Protein AF-A0A9X2Q1J4-F1 (afdb_monomer)

Sequence (300 aa):
MNEQLKSDPSIPSTVAGEGPHPTGHRVGASSSLRTQAWTATAANWAHWPRDEFVVAKEEIGVSRNPHLLALTDLSNAFARGRSCRHYRIKTPDSHGQGRPPAERPEGFVLEMGSVAEAFAWLEARTDAEFAGDEYSDFLDYEGAEGTRFRIYRETQKGVRTFSALHLDQVTPLSSIPKTWNVRRAMRAILSGQVQRWDIDGVYTDDYALDNARNFCRGQLEDYLGKARRIWERPSGWRVYPENDARTELSLNCHQYDNNTVTIDLGAEAFEVGRLTCLRWAEEHPADFFHEDPGEFTQPA

Organism: NCBI:txid146919

Secondary structure (DSSP, 8-state):
------------------PPP-------------------BGGGGGGSPTT-EEEETTTEEEEEETTEEEEEE-TTTT-TT-EEEEEEEE-TT---TTS-GGGSTTHHHHHHSBHHHHHHHHHT--GGGSEE-SS-EEEEEE-GGG-EEEEEEEEEEGGG---GGGGGGSPPPSS--SS--HHHHHHHHHTT-EEEEEEEEE--S-HHHHHHTGGG-EE-S-HHHHHHHHHH--TTEEEEESSTTS-EEEEEETTTEEEEEEE-TTSPPP-GGG-------S--GGGG------------

Structure (mmCIF, N/CA/C/O backbone):
data_AF-A0A9X2Q1J4-F1
#
_entry.id   AF-A0A9X2Q1J4-F1
#
loop_
_atom_site.group_PDB
_atom_site.id
_atom_site.type_symbol
_atom_site.label_atom_id
_atom_site.label_alt_id
_atom_site.label_comp_id
_atom_site.label_asym_id
_atom_site.label_entity_id
_atom_site.label_seq_id
_atom_site.pdbx_PDB_ins_code
_atom_site.Cartn_x
_atom_site.Cartn_y
_atom_site.Cartn_z
_atom_site.occupancy
_atom_site.B_iso_or_equiv
_atom_site.auth_seq_id
_atom_site.auth_comp_id
_atom_site.auth_asym_id
_atom_site.auth_atom_id
_atom_site.pdbx_PDB_model_num
ATOM 1 N N . MET A 1 1 ? 22.602 -20.233 58.405 1.00 34.09 1 MET A N 1
ATOM 2 C CA . MET A 1 1 ? 23.269 -21.525 58.650 1.00 34.09 1 MET A CA 1
ATOM 3 C C . MET A 1 1 ? 22.157 -22.546 58.839 1.00 34.09 1 MET A C 1
ATOM 5 O O . MET A 1 1 ? 21.302 -22.283 59.672 1.00 34.09 1 MET A O 1
ATOM 9 N N . ASN A 1 2 ? 22.120 -23.548 57.947 1.00 32.72 2 ASN A N 1
ATOM 10 C CA . ASN A 1 2 ? 21.348 -24.810 57.917 1.00 32.72 2 ASN A CA 1
ATOM 11 C C . ASN A 1 2 ? 20.715 -25.243 59.248 1.00 32.72 2 ASN A C 1
ATOM 13 O O . ASN A 1 2 ? 21.290 -24.992 60.297 1.00 32.72 2 ASN A O 1
ATOM 17 N N . GLU A 1 3 ? 19.599 -25.957 59.342 1.00 34.88 3 GLU A N 1
ATOM 18 C CA . GLU A 1 3 ? 18.841 -26.907 58.505 1.00 34.88 3 GLU A CA 1
ATOM 19 C C . GLU A 1 3 ? 17.535 -27.119 59.331 1.00 34.88 3 GLU A C 1
ATOM 21 O O . GLU A 1 3 ? 17.524 -26.841 60.527 1.00 34.88 3 GLU A O 1
ATOM 26 N N . GLN A 1 4 ? 16.377 -27.551 58.837 1.00 35.09 4 GLN A N 1
ATOM 27 C CA . GLN A 1 4 ? 16.121 -28.940 58.466 1.00 35.09 4 GLN A CA 1
ATOM 28 C C . GLN A 1 4 ? 14.650 -29.073 58.035 1.00 35.09 4 GLN A C 1
ATOM 30 O O . GLN A 1 4 ? 13.740 -28.556 58.687 1.00 35.09 4 GLN A O 1
ATOM 35 N N . LEU A 1 5 ? 14.445 -29.803 56.941 1.00 36.72 5 LEU A N 1
ATOM 36 C CA . LEU A 1 5 ? 13.160 -30.275 56.444 1.00 36.72 5 LEU A CA 1
ATOM 37 C C . LEU A 1 5 ? 12.424 -31.157 57.465 1.00 36.72 5 LEU A C 1
ATOM 39 O O . LEU A 1 5 ? 13.027 -32.046 58.064 1.00 36.72 5 LEU A O 1
ATOM 43 N N . LYS A 1 6 ? 11.094 -31.029 57.511 1.00 32.78 6 LYS A N 1
ATOM 44 C CA . LYS A 1 6 ? 10.191 -32.173 57.695 1.00 32.78 6 LYS A CA 1
ATOM 45 C C . LYS A 1 6 ? 9.057 -32.102 56.673 1.00 32.78 6 LYS A C 1
ATOM 47 O O . LYS A 1 6 ? 8.168 -31.265 56.767 1.00 32.78 6 LYS A O 1
ATOM 52 N N . SER A 1 7 ? 9.156 -32.975 55.678 1.00 36.03 7 SER A N 1
ATOM 53 C CA . SER A 1 7 ? 8.077 -33.429 54.805 1.00 36.03 7 SER A CA 1
ATOM 54 C C . SER A 1 7 ? 7.130 -34.351 55.574 1.00 36.03 7 SER A C 1
ATOM 56 O O . SER A 1 7 ? 7.620 -35.212 56.301 1.00 36.03 7 SER A O 1
ATOM 58 N N . ASP A 1 8 ? 5.820 -34.230 55.355 1.00 34.12 8 ASP A N 1
ATOM 59 C CA . ASP A 1 8 ? 4.854 -35.317 55.584 1.00 34.12 8 ASP A CA 1
ATOM 60 C C . ASP A 1 8 ? 3.562 -35.069 54.761 1.00 34.12 8 ASP A C 1
ATOM 62 O O . ASP A 1 8 ? 3.350 -33.949 54.288 1.00 34.12 8 ASP A O 1
ATOM 66 N N . PRO A 1 9 ? 2.725 -36.085 54.478 1.00 38.25 9 PRO A N 1
ATOM 67 C CA . PRO A 1 9 ? 2.474 -36.537 53.115 1.00 38.25 9 PRO A CA 1
ATOM 68 C C . PRO A 1 9 ? 0.966 -36.667 52.849 1.00 38.25 9 PRO A C 1
ATOM 70 O O . PRO A 1 9 ? 0.268 -37.490 53.434 1.00 38.25 9 PRO A O 1
ATOM 73 N N . SER A 1 10 ? 0.422 -35.871 51.938 1.00 31.56 10 SER A N 1
ATOM 74 C CA . SER A 1 10 ? -0.987 -36.034 51.537 1.00 31.56 10 SER A CA 1
ATOM 75 C C . SER A 1 10 ? -1.214 -35.729 50.061 1.00 31.56 10 SER A C 1
ATOM 77 O O . SER A 1 10 ? -2.204 -35.121 49.671 1.00 31.56 10 SER A O 1
ATOM 79 N N . ILE A 1 11 ? -0.300 -36.222 49.223 1.00 33.44 11 ILE A N 1
ATOM 80 C CA . ILE A 1 11 ? -0.519 -36.348 47.782 1.00 33.44 11 ILE A CA 1
ATOM 81 C C . ILE A 1 11 ? -0.712 -37.834 47.455 1.00 33.44 11 ILE A C 1
ATOM 83 O O . ILE A 1 11 ? 0.238 -38.606 47.595 1.00 33.44 11 ILE A O 1
ATOM 87 N N . PRO A 1 12 ? -1.878 -38.253 46.941 1.00 29.52 12 PRO A N 1
ATOM 88 C CA . PRO A 1 12 ? -1.933 -39.326 45.970 1.00 29.52 12 PRO A CA 1
ATOM 89 C C . PRO A 1 12 ? -1.488 -38.771 44.614 1.00 29.52 12 PRO A C 1
ATOM 91 O O . PRO A 1 12 ? -2.064 -37.832 44.066 1.00 29.52 12 PRO A O 1
ATOM 94 N N . SER A 1 13 ? -0.412 -39.361 44.111 1.00 30.14 13 SER A N 1
ATOM 95 C CA . SER A 1 13 ? 0.131 -39.193 42.770 1.00 30.14 13 SER A CA 1
ATOM 96 C C . SER A 1 13 ? -0.863 -39.640 41.690 1.00 30.14 13 SER A C 1
ATOM 98 O O . SER A 1 13 ? -1.429 -40.725 41.808 1.00 30.14 13 SER A O 1
ATOM 100 N N . THR A 1 14 ? -0.900 -38.873 40.586 1.00 30.91 14 THR A N 1
ATOM 101 C CA . THR A 1 14 ? -1.267 -39.250 39.194 1.00 30.91 14 THR A CA 1
ATOM 102 C C . THR A 1 14 ? -2.730 -39.663 38.950 1.00 30.91 14 THR A C 1
ATOM 104 O O . THR A 1 14 ? -3.311 -40.413 39.714 1.00 30.91 14 THR A O 1
ATOM 107 N N . VAL A 1 15 ? -3.418 -39.192 37.905 1.00 30.45 15 VAL A N 1
ATOM 108 C CA . VAL A 1 15 ? -3.187 -39.518 36.487 1.00 30.45 15 VAL A CA 1
ATOM 109 C C . VAL A 1 15 ? -3.848 -38.462 35.581 1.00 30.45 15 VAL A C 1
ATOM 111 O O . VAL A 1 15 ? -4.891 -37.903 35.905 1.00 30.45 15 VAL A O 1
ATOM 114 N N . ALA A 1 16 ? -3.187 -38.240 34.445 1.00 30.33 16 ALA A N 1
ATOM 115 C CA . ALA A 1 16 ? -3.579 -37.526 33.235 1.00 30.33 16 ALA A CA 1
ATOM 116 C C . ALA A 1 16 ? -5.080 -37.472 32.884 1.00 30.33 16 ALA A C 1
ATOM 118 O O . ALA A 1 16 ? -5.818 -38.446 33.019 1.00 30.33 16 ALA A O 1
ATOM 119 N N . GLY A 1 17 ? -5.469 -36.340 32.299 1.00 26.81 17 GLY A N 1
ATOM 120 C CA . GLY A 1 17 ? -6.771 -36.128 31.680 1.00 26.81 17 GLY A CA 1
ATOM 121 C C . GLY A 1 17 ? -6.860 -34.746 31.044 1.00 26.81 17 GLY A C 1
ATOM 122 O O . GLY A 1 17 ? -7.692 -33.941 31.446 1.00 26.81 17 GLY A O 1
ATOM 123 N N . GLU A 1 18 ? -5.978 -34.457 30.082 1.00 29.89 18 GLU A N 1
ATOM 124 C CA . GLU A 1 18 ? -6.224 -33.406 29.092 1.00 29.89 18 GLU A CA 1
ATOM 125 C C . GLU A 1 18 ? -7.510 -33.763 28.333 1.00 29.89 18 GLU A C 1
ATOM 127 O O . GLU A 1 18 ? -7.525 -34.627 27.458 1.00 29.89 18 GLU A O 1
ATOM 132 N N . GLY A 1 19 ? -8.617 -33.132 28.714 1.00 26.19 19 GLY A N 1
ATOM 133 C CA . GLY A 1 19 ? -9.812 -33.061 27.888 1.00 26.19 19 GLY A CA 1
ATOM 134 C C . GLY A 1 19 ? -9.720 -31.805 27.023 1.00 26.19 19 GLY A C 1
ATOM 135 O O . GLY A 1 19 ? -9.580 -30.716 27.583 1.00 26.19 19 GLY A O 1
ATOM 136 N N . PRO A 1 20 ? -9.785 -31.902 25.685 1.00 29.00 20 PRO A N 1
ATOM 137 C CA . PRO A 1 20 ? -9.780 -30.721 24.840 1.00 29.00 20 PRO A CA 1
ATOM 138 C C . PRO A 1 20 ? -11.084 -29.954 25.068 1.00 29.00 20 PRO A C 1
ATOM 140 O O . PRO A 1 20 ? -12.179 -30.469 24.832 1.00 29.00 20 PRO A O 1
ATOM 143 N N . HIS A 1 21 ? -10.968 -28.708 25.526 1.00 27.44 21 HIS A N 1
ATOM 144 C CA . HIS A 1 21 ? -12.082 -27.773 25.470 1.00 27.44 21 HIS A CA 1
ATOM 145 C C . HIS A 1 21 ? -12.504 -27.593 24.002 1.00 27.44 21 HIS A C 1
ATOM 147 O O . HIS A 1 21 ? -11.649 -27.340 23.148 1.00 27.44 21 HIS A O 1
ATOM 153 N N . PRO A 1 22 ? -13.803 -27.715 23.681 1.00 31.28 22 PRO A N 1
ATOM 154 C CA . PRO A 1 22 ? -14.284 -27.579 22.320 1.00 31.28 22 PRO A CA 1
ATOM 155 C C . PRO A 1 22 ? -14.355 -26.089 21.973 1.00 31.28 22 PRO A C 1
ATOM 157 O O . PRO A 1 22 ? -15.337 -25.414 22.276 1.00 31.28 22 PRO A O 1
ATOM 160 N N . THR A 1 23 ? -13.315 -25.553 21.332 1.00 32.19 23 THR A N 1
ATOM 161 C CA . THR A 1 23 ? -13.408 -24.264 20.639 1.00 32.19 23 THR A CA 1
ATOM 162 C C . THR A 1 23 ? -14.112 -24.486 19.306 1.00 32.19 23 THR A C 1
ATOM 164 O O . THR A 1 23 ? -13.525 -24.834 18.281 1.00 32.19 23 THR A O 1
ATOM 167 N N . GLY A 1 24 ? -15.436 -24.353 19.371 1.00 24.67 24 GLY A N 1
ATOM 168 C CA . GLY A 1 24 ? -16.314 -24.342 18.216 1.00 24.67 24 GLY A CA 1
ATOM 169 C C . GLY A 1 24 ? -15.911 -23.267 17.207 1.00 24.67 24 GLY A C 1
ATOM 170 O O . GLY A 1 24 ? -15.533 -22.158 17.567 1.00 24.67 24 GLY A O 1
ATOM 171 N N . HIS A 1 25 ? -16.025 -23.646 15.937 1.00 24.70 25 HIS A N 1
ATOM 172 C CA . HIS A 1 25 ? -16.116 -22.778 14.765 1.00 24.70 25 HIS A CA 1
ATOM 173 C C . HIS A 1 25 ? -14.983 -21.760 14.583 1.00 24.70 25 HIS A C 1
ATOM 175 O O . HIS A 1 25 ? -15.137 -20.551 14.722 1.00 24.70 25 HIS A O 1
ATOM 181 N N . ARG A 1 26 ? -13.849 -22.300 14.123 1.00 28.36 26 ARG A N 1
ATOM 182 C CA . ARG A 1 26 ? -12.878 -21.591 13.285 1.00 28.36 26 ARG A CA 1
ATOM 183 C C . ARG A 1 26 ? -13.621 -20.938 12.118 1.00 28.36 26 ARG A C 1
ATOM 185 O O . ARG A 1 26 ? -14.233 -21.650 11.320 1.00 28.36 26 ARG A O 1
ATOM 192 N N . VAL A 1 27 ? -13.553 -19.614 12.009 1.00 27.39 27 VAL A N 1
ATOM 193 C CA . VAL A 1 27 ? -13.965 -18.919 10.788 1.00 27.39 27 VAL A CA 1
ATOM 194 C C . VAL A 1 27 ? -13.017 -19.375 9.686 1.00 27.39 27 VAL A C 1
ATOM 196 O O . VAL A 1 27 ? -11.822 -19.082 9.695 1.00 27.39 27 VAL A O 1
ATOM 199 N N . GLY A 1 28 ? -13.551 -20.189 8.782 1.00 28.11 28 GLY A N 1
ATOM 200 C CA . GLY A 1 28 ? -12.905 -20.488 7.525 1.00 28.11 28 GLY A CA 1
ATOM 201 C C . GLY A 1 28 ? -12.997 -19.263 6.630 1.00 28.11 28 GLY A C 1
ATOM 202 O O . GLY A 1 28 ? -14.093 -18.838 6.289 1.00 28.11 28 GLY A O 1
ATOM 203 N N . ALA A 1 29 ? -11.849 -18.756 6.202 1.00 28.69 29 ALA A N 1
ATOM 204 C CA . ALA A 1 29 ? -11.707 -18.295 4.834 1.00 28.69 29 ALA A CA 1
ATOM 205 C C . ALA A 1 29 ? -10.846 -19.340 4.124 1.00 28.69 29 ALA A C 1
ATOM 207 O O . ALA A 1 29 ? -9.625 -19.410 4.262 1.00 28.69 29 ALA A O 1
ATOM 208 N N . SER A 1 30 ? -11.523 -20.237 3.421 1.00 30.92 30 SER A N 1
ATOM 209 C CA . SER A 1 30 ? -10.927 -21.041 2.373 1.00 30.92 30 SER A CA 1
ATOM 210 C C . SER A 1 30 ? -10.479 -20.107 1.246 1.00 30.92 30 SER A C 1
ATOM 212 O O . SER A 1 30 ? -11.274 -19.780 0.372 1.00 30.92 30 SER A O 1
ATOM 214 N N . SER A 1 31 ? -9.213 -19.698 1.224 1.00 29.66 31 SER A N 1
ATOM 215 C CA . SER A 1 31 ? -8.597 -19.144 0.016 1.00 29.66 31 SER A CA 1
ATOM 216 C C . SER A 1 31 ? -7.298 -19.881 -0.265 1.00 29.66 31 SER A C 1
ATOM 218 O O . SER A 1 31 ? -6.249 -19.640 0.325 1.00 29.66 31 SER A O 1
ATOM 220 N N . SER A 1 32 ? -7.360 -20.828 -1.189 1.00 28.20 32 SER A N 1
ATOM 221 C CA . SER A 1 32 ? -6.176 -21.440 -1.773 1.00 28.20 32 SER A CA 1
ATOM 222 C C . SER A 1 32 ? -5.447 -20.401 -2.629 1.00 28.20 32 SER A C 1
ATOM 224 O O . SER A 1 32 ? -5.801 -20.247 -3.793 1.00 28.20 32 SER A O 1
ATOM 226 N N . LEU A 1 33 ? -4.460 -19.654 -2.116 1.00 33.53 33 LEU A N 1
ATOM 227 C CA . LEU A 1 33 ? -3.577 -18.889 -3.014 1.00 33.53 33 LEU A CA 1
ATOM 228 C C . LEU A 1 33 ? -2.176 -18.580 -2.466 1.00 33.53 33 LEU A C 1
ATOM 230 O O . LEU A 1 33 ? -1.892 -17.539 -1.904 1.00 33.53 33 LEU A O 1
ATOM 234 N N . ARG A 1 34 ? -1.289 -19.549 -2.690 1.00 33.9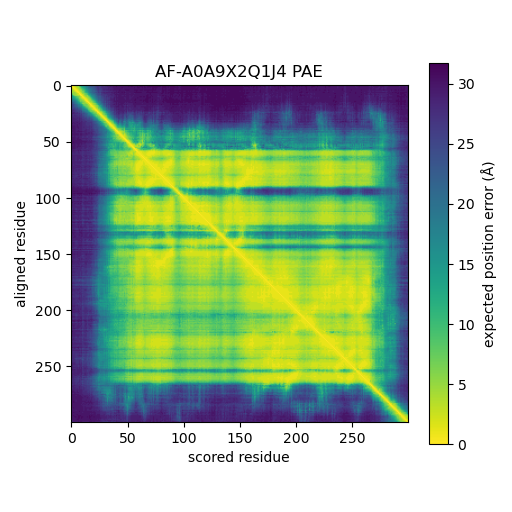1 34 ARG A N 1
ATOM 235 C CA . ARG A 1 34 ? 0.154 -19.581 -2.413 1.00 33.91 34 ARG A CA 1
ATOM 236 C C . ARG A 1 34 ? 0.853 -18.211 -2.472 1.00 33.91 34 ARG A C 1
ATOM 238 O O . ARG A 1 34 ? 0.811 -17.553 -3.507 1.00 33.91 34 ARG A O 1
ATOM 245 N N . THR A 1 35 ? 1.655 -17.903 -1.450 1.00 32.22 35 THR A N 1
ATOM 246 C CA . THR A 1 35 ? 2.826 -17.022 -1.565 1.00 32.22 35 THR A CA 1
ATOM 247 C C . THR A 1 35 ? 3.795 -17.670 -2.553 1.00 32.22 35 THR A C 1
ATOM 249 O O . THR A 1 35 ? 4.658 -18.469 -2.190 1.00 32.22 35 THR A O 1
ATOM 252 N N . GLN A 1 36 ? 3.605 -17.437 -3.845 1.00 35.38 36 GLN A N 1
ATOM 253 C CA . GLN A 1 36 ? 4.625 -17.799 -4.810 1.00 35.38 36 GLN A CA 1
ATOM 254 C C . GLN A 1 36 ? 5.644 -16.675 -4.774 1.00 35.38 36 GLN A C 1
ATOM 256 O O . GLN A 1 36 ? 5.391 -15.551 -5.190 1.00 35.38 36 GLN A O 1
ATOM 261 N N . ALA A 1 37 ? 6.789 -16.984 -4.185 1.00 33.03 37 ALA A N 1
ATOM 262 C CA . ALA A 1 37 ? 7.977 -16.172 -4.282 1.00 33.03 37 ALA A CA 1
ATOM 263 C C . ALA A 1 37 ? 8.446 -16.245 -5.744 1.00 33.03 37 ALA A C 1
ATOM 265 O O . ALA A 1 37 ? 9.275 -17.083 -6.106 1.00 33.03 37 ALA A O 1
ATOM 266 N N . TRP A 1 38 ? 7.800 -15.465 -6.608 1.00 39.59 38 TRP A N 1
ATOM 267 C CA . TRP A 1 38 ? 8.075 -15.458 -8.032 1.00 39.59 38 TRP A CA 1
ATOM 268 C C . TRP A 1 38 ? 9.441 -14.815 -8.243 1.00 39.59 38 TRP A C 1
ATOM 270 O O . TRP A 1 38 ? 9.656 -13.661 -7.879 1.00 39.59 38 TRP A O 1
ATOM 280 N N . THR A 1 39 ? 10.353 -15.535 -8.889 1.00 41.06 39 THR A N 1
ATOM 281 C CA . THR A 1 39 ? 11.302 -14.870 -9.776 1.00 41.06 39 THR A CA 1
ATOM 282 C C . THR A 1 39 ? 10.442 -14.272 -10.882 1.00 41.06 39 THR A C 1
ATOM 284 O O . THR A 1 39 ? 9.934 -14.981 -11.754 1.00 41.06 39 THR A O 1
ATOM 287 N N . ALA A 1 40 ? 10.135 -12.986 -10.748 1.00 49.44 40 ALA A N 1
ATOM 288 C CA . ALA A 1 40 ? 9.311 -12.227 -11.670 1.00 49.44 40 ALA A CA 1
ATOM 289 C C . ALA A 1 40 ? 10.032 -12.091 -13.016 1.00 49.44 40 ALA A C 1
ATOM 291 O O . ALA A 1 40 ? 10.628 -11.062 -13.319 1.00 49.44 40 ALA A O 1
ATOM 292 N N . THR A 1 41 ? 10.049 -13.179 -13.776 1.00 51.84 41 THR A N 1
ATOM 293 C CA . THR A 1 41 ? 10.635 -13.248 -15.109 1.00 51.84 41 THR A CA 1
ATOM 294 C C . THR A 1 41 ? 9.599 -12.814 -16.131 1.00 51.84 41 THR A C 1
ATOM 296 O O . THR A 1 41 ? 8.397 -13.051 -15.959 1.00 51.84 41 THR A O 1
ATOM 299 N N . ALA A 1 42 ? 10.079 -12.222 -17.222 1.00 49.75 42 ALA A N 1
ATOM 300 C CA . ALA A 1 42 ? 9.259 -11.761 -18.334 1.00 49.75 42 ALA A CA 1
ATOM 301 C C . ALA A 1 42 ? 8.242 -12.811 -18.843 1.00 49.75 42 ALA A C 1
ATOM 303 O O . ALA A 1 42 ? 7.122 -12.479 -19.228 1.00 49.75 42 ALA A O 1
ATOM 304 N N . ALA A 1 43 ? 8.595 -14.099 -18.770 1.00 52.72 43 ALA A N 1
ATOM 305 C CA . ALA A 1 43 ? 7.787 -15.209 -19.273 1.00 52.72 43 ALA A CA 1
ATOM 306 C C . ALA A 1 43 ? 6.459 -15.444 -18.521 1.00 52.72 43 ALA A C 1
ATOM 308 O O . ALA A 1 43 ? 5.518 -15.970 -19.109 1.00 52.72 43 ALA A O 1
ATOM 309 N N . ASN A 1 44 ? 6.349 -15.045 -17.248 1.00 57.47 44 ASN A N 1
ATOM 310 C CA . ASN A 1 44 ? 5.156 -15.316 -16.428 1.00 57.47 44 ASN A CA 1
ATOM 311 C C . ASN A 1 44 ? 4.192 -14.122 -16.336 1.00 57.47 44 ASN A C 1
ATOM 313 O O . ASN A 1 44 ? 3.153 -14.211 -15.680 1.00 57.47 44 ASN A O 1
ATOM 317 N N . TRP A 1 45 ? 4.516 -13.008 -16.995 1.00 58.03 45 TRP A N 1
ATOM 318 C CA . TRP A 1 45 ? 3.831 -11.727 -16.823 1.00 58.03 45 TRP A CA 1
ATOM 319 C C . TRP A 1 45 ? 2.359 -11.726 -17.267 1.00 58.03 45 TRP A C 1
ATOM 321 O O . TRP A 1 45 ? 1.522 -11.033 -16.683 1.00 58.03 45 TRP A O 1
ATOM 331 N N . ALA A 1 46 ? 2.015 -12.533 -18.277 1.00 57.19 46 ALA A N 1
ATOM 332 C CA . ALA A 1 46 ? 0.638 -12.689 -18.758 1.00 57.19 46 ALA A CA 1
ATOM 333 C C . ALA A 1 46 ? -0.293 -13.342 -17.718 1.00 57.19 46 ALA A C 1
ATOM 335 O O . ALA A 1 46 ? -1.507 -13.171 -17.790 1.00 57.19 46 ALA A O 1
ATOM 336 N N . HIS A 1 47 ? 0.271 -14.063 -16.745 1.00 56.38 47 HIS A N 1
ATOM 337 C CA . HIS A 1 47 ? -0.471 -14.723 -15.668 1.00 56.38 47 HIS A CA 1
ATOM 338 C C . HIS A 1 47 ? -0.542 -13.896 -14.389 1.00 56.38 47 HIS A C 1
ATOM 340 O O . HIS A 1 47 ? -1.198 -14.301 -13.430 1.00 56.38 47 HIS A O 1
ATOM 346 N N . TRP A 1 48 ? 0.140 -12.752 -14.353 1.00 56.94 48 TRP A N 1
ATOM 347 C CA . TRP A 1 48 ? 0.012 -11.842 -13.231 1.00 56.94 48 TRP A CA 1
ATOM 348 C C . TRP A 1 48 ? -1.405 -11.273 -13.244 1.00 56.94 48 TRP A C 1
ATOM 350 O O . TRP A 1 48 ? -1.935 -11.002 -14.327 1.00 56.94 48 TRP A O 1
ATOM 360 N N . PRO A 1 49 ? -2.040 -11.065 -12.092 1.00 52.94 49 PRO A N 1
ATOM 361 C CA . PRO A 1 49 ? -3.335 -10.400 -12.063 1.00 52.94 49 PRO A CA 1
ATOM 362 C C . PRO A 1 49 ? -3.158 -8.887 -12.249 1.00 52.94 49 PRO A C 1
ATOM 364 O O . PRO A 1 49 ? -2.068 -8.332 -12.065 1.00 52.94 49 PRO A O 1
ATOM 367 N N . ARG A 1 50 ? -4.178 -8.205 -12.770 1.00 52.94 50 ARG A N 1
ATOM 368 C CA . ARG A 1 50 ? -4.169 -6.735 -12.866 1.00 52.94 50 ARG A CA 1
ATOM 369 C C . ARG A 1 50 ? -4.455 -6.154 -11.477 1.00 52.94 50 ARG A C 1
ATOM 371 O O . ARG A 1 50 ? -5.086 -6.823 -10.668 1.00 52.94 50 ARG A O 1
ATOM 378 N N . ASP A 1 51 ? -3.906 -4.974 -11.190 1.00 53.12 51 ASP A N 1
ATOM 379 C CA . ASP A 1 51 ? -4.145 -4.220 -9.946 1.00 53.12 51 ASP A CA 1
ATOM 380 C C . ASP A 1 51 ? -3.618 -4.875 -8.653 1.00 53.12 51 ASP A C 1
ATOM 382 O O . ASP A 1 51 ? -3.870 -4.418 -7.538 1.00 53.12 51 ASP A O 1
ATOM 386 N N . GLU A 1 52 ? -2.774 -5.899 -8.797 1.00 59.12 52 GLU A N 1
ATOM 387 C CA . GLU A 1 52 ? -2.137 -6.589 -7.682 1.00 59.12 52 GLU A CA 1
ATOM 388 C C . GLU A 1 52 ? -0.750 -6.036 -7.337 1.00 59.12 52 GLU A C 1
ATOM 390 O O . GLU A 1 52 ? 0.016 -5.600 -8.201 1.00 59.12 52 GLU A O 1
ATOM 395 N N . PHE A 1 53 ? -0.426 -6.086 -6.041 1.00 55.69 53 PHE A N 1
ATOM 396 C CA . PHE A 1 53 ? 0.906 -5.826 -5.513 1.00 55.69 53 PHE A CA 1
ATOM 397 C C . PHE A 1 53 ? 1.664 -7.103 -5.216 1.00 55.69 53 PHE A C 1
ATOM 399 O O . PHE A 1 53 ? 1.442 -7.731 -4.191 1.00 55.69 53 PHE A O 1
ATOM 406 N N . VAL A 1 54 ? 2.598 -7.462 -6.080 1.00 61.78 54 VAL A N 1
ATOM 407 C CA . VAL A 1 54 ? 3.437 -8.643 -5.889 1.00 61.78 54 VAL A CA 1
ATOM 408 C C . VAL A 1 54 ? 4.700 -8.235 -5.146 1.00 61.78 54 VAL A C 1
ATOM 410 O O . VAL A 1 54 ? 5.321 -7.234 -5.493 1.00 61.78 54 VAL A O 1
ATOM 413 N N . VAL A 1 55 ? 5.106 -9.017 -4.146 1.00 60.47 55 VAL A N 1
ATOM 414 C 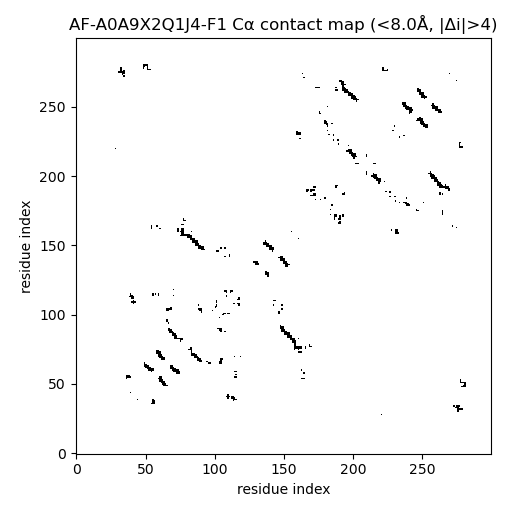CA . VAL A 1 55 ? 6.429 -8.860 -3.540 1.00 60.47 55 VAL A CA 1
ATOM 415 C C . VAL A 1 55 ? 7.383 -9.884 -4.140 1.00 60.47 55 VAL A C 1
ATOM 417 O O . VAL A 1 55 ? 7.195 -11.091 -3.979 1.00 60.47 55 VAL A O 1
ATOM 420 N N . ALA A 1 56 ? 8.396 -9.397 -4.849 1.00 59.41 56 ALA A N 1
ATOM 421 C CA . ALA A 1 56 ? 9.498 -10.210 -5.338 1.00 59.41 56 ALA A CA 1
ATOM 422 C C . ALA A 1 56 ? 10.433 -10.593 -4.175 1.00 59.41 56 ALA A C 1
ATOM 424 O O . ALA A 1 56 ? 10.486 -9.904 -3.152 1.00 59.41 56 ALA A O 1
ATOM 425 N N . LYS A 1 57 ? 11.175 -11.699 -4.318 1.00 58.78 57 LYS A N 1
ATOM 426 C CA . LYS A 1 57 ? 12.092 -12.211 -3.277 1.00 58.78 57 LYS A CA 1
ATOM 427 C C . LYS A 1 57 ? 13.148 -11.193 -2.854 1.00 58.78 57 LYS A C 1
ATOM 429 O O . LYS A 1 57 ? 13.667 -11.274 -1.750 1.00 58.78 57 LYS A O 1
ATOM 434 N N . GLU A 1 58 ? 13.451 -10.263 -3.739 1.00 69.50 58 GLU A N 1
ATOM 435 C CA . GLU A 1 58 ? 14.458 -9.224 -3.608 1.00 69.50 58 GLU A CA 1
ATOM 436 C C . GLU A 1 58 ? 13.954 -8.003 -2.818 1.00 69.50 58 GLU A C 1
ATOM 438 O O . GLU A 1 58 ? 14.524 -6.927 -2.940 1.00 69.50 58 GLU A O 1
ATOM 443 N N . GLU A 1 59 ? 12.873 -8.148 -2.038 1.00 83.06 59 GLU A N 1
ATOM 444 C CA . GLU A 1 59 ? 12.218 -7.047 -1.316 1.00 83.06 59 GLU A CA 1
ATOM 445 C C . GLU A 1 59 ? 11.761 -5.924 -2.261 1.00 83.06 59 GLU A C 1
ATOM 447 O O . GLU A 1 59 ? 11.781 -4.749 -1.911 1.00 83.06 59 GLU A O 1
ATOM 452 N N . ILE A 1 60 ? 11.308 -6.280 -3.468 1.00 84.12 60 ILE A N 1
ATOM 453 C CA . ILE A 1 60 ? 10.756 -5.321 -4.431 1.00 84.12 60 ILE A CA 1
ATOM 454 C C . ILE A 1 60 ? 9.249 -5.524 -4.528 1.00 84.12 60 ILE A C 1
ATOM 456 O O . ILE A 1 60 ? 8.765 -6.594 -4.894 1.00 84.12 60 ILE A O 1
ATOM 460 N N . GLY A 1 61 ? 8.499 -4.478 -4.210 1.00 83.94 61 GLY A N 1
ATOM 461 C CA . GLY A 1 61 ? 7.060 -4.411 -4.385 1.00 83.94 61 GLY A CA 1
ATOM 462 C C . GLY A 1 61 ? 6.707 -3.949 -5.787 1.00 83.94 61 GLY A C 1
ATOM 463 O O . GLY A 1 61 ? 7.222 -2.934 -6.250 1.00 83.94 61 GLY A O 1
ATOM 464 N N . VAL A 1 62 ? 5.808 -4.661 -6.452 1.00 82.56 62 VAL A N 1
ATOM 465 C CA . VAL A 1 62 ? 5.392 -4.368 -7.823 1.00 82.56 62 VAL A CA 1
ATOM 466 C C . VAL A 1 62 ? 3.897 -4.163 -7.862 1.00 82.56 62 VAL A C 1
ATOM 468 O O . VAL A 1 62 ? 3.166 -5.097 -7.578 1.00 82.56 62 VAL A O 1
ATOM 471 N N . SER A 1 63 ? 3.439 -2.973 -8.236 1.00 80.12 63 SER A N 1
ATOM 472 C CA . SER A 1 63 ? 2.019 -2.654 -8.424 1.00 80.12 63 SER A CA 1
ATOM 473 C C . SER A 1 63 ? 1.797 -2.280 -9.878 1.00 80.12 63 SER A C 1
ATOM 475 O O . SER A 1 63 ? 2.565 -1.486 -10.411 1.00 80.12 63 SER A O 1
ATOM 477 N N . ARG A 1 64 ? 0.750 -2.787 -10.528 1.00 77.69 64 ARG A N 1
ATOM 478 C CA . ARG A 1 64 ? 0.484 -2.438 -11.930 1.00 77.69 64 ARG A CA 1
ATOM 479 C C . ARG A 1 64 ? -0.987 -2.172 -12.194 1.00 77.69 64 ARG A C 1
ATOM 481 O O . ARG A 1 64 ? -1.832 -2.866 -11.651 1.00 77.69 64 ARG A O 1
ATOM 488 N N . ASN A 1 65 ? -1.251 -1.232 -13.085 1.00 75.12 65 ASN A N 1
ATOM 489 C CA . ASN A 1 65 ? -2.529 -1.039 -13.754 1.00 75.12 65 ASN A CA 1
ATOM 490 C C . ASN A 1 65 ? -2.259 -0.838 -15.263 1.00 75.12 65 ASN A C 1
ATOM 492 O O . ASN A 1 65 ? -1.092 -0.780 -15.662 1.00 75.12 65 ASN A O 1
ATOM 496 N N . PRO A 1 66 ? -3.284 -0.723 -16.126 1.00 72.38 66 PRO A N 1
ATOM 497 C CA . PRO A 1 66 ? -3.085 -0.620 -17.577 1.00 72.38 66 PRO A CA 1
ATOM 498 C C . PRO A 1 66 ? -2.194 0.541 -18.060 1.00 72.38 66 PRO A C 1
ATOM 500 O O . PRO A 1 66 ? -1.719 0.507 -19.193 1.00 72.38 66 PRO A O 1
ATOM 503 N N . HIS A 1 67 ? -1.974 1.566 -17.233 1.00 77.44 67 HIS A N 1
ATOM 504 C CA . HIS A 1 67 ? -1.269 2.802 -17.598 1.00 77.44 67 HIS A CA 1
ATOM 505 C C . HIS A 1 67 ? -0.013 3.068 -16.763 1.00 77.44 67 HIS A C 1
ATOM 507 O O . HIS A 1 67 ? 0.751 3.989 -17.057 1.00 77.44 67 HIS A O 1
ATOM 513 N N . LEU A 1 68 ? 0.197 2.290 -15.704 1.00 86.06 68 LEU A N 1
ATOM 514 C CA . LEU A 1 68 ? 1.255 2.501 -14.737 1.00 86.06 68 LEU A CA 1
ATOM 515 C C . LEU A 1 68 ? 1.776 1.165 -14.221 1.00 86.06 68 LEU A C 1
ATOM 517 O O . LEU A 1 68 ? 1.028 0.368 -13.661 1.00 86.06 68 LEU A O 1
ATOM 521 N N . LEU A 1 69 ? 3.089 0.994 -14.293 1.00 88.00 69 LEU A N 1
ATOM 522 C CA . LEU A 1 69 ? 3.817 0.022 -13.495 1.00 88.00 69 LEU A CA 1
ATOM 523 C C . LEU A 1 69 ? 4.585 0.770 -12.405 1.00 88.00 69 LEU A C 1
ATOM 525 O O . LEU A 1 69 ? 5.255 1.760 -12.671 1.00 88.00 69 LEU A O 1
ATOM 529 N N . ALA A 1 70 ? 4.497 0.298 -11.174 1.00 90.50 70 ALA A N 1
ATOM 530 C CA . ALA A 1 70 ? 5.209 0.843 -10.036 1.00 90.50 70 ALA A CA 1
ATOM 531 C C . ALA A 1 70 ? 6.126 -0.216 -9.428 1.00 90.50 70 ALA A C 1
ATOM 533 O O . ALA A 1 70 ? 5.668 -1.315 -9.116 1.00 90.50 70 ALA A O 1
ATOM 534 N N . LEU A 1 71 ? 7.393 0.143 -9.227 1.00 92.00 71 LEU A N 1
ATOM 535 C CA . LEU A 1 71 ? 8.391 -0.672 -8.538 1.00 92.00 71 LEU A CA 1
ATOM 536 C C . LEU A 1 71 ? 8.829 0.048 -7.260 1.00 92.00 71 LEU A C 1
ATOM 538 O O . LEU A 1 71 ? 9.168 1.230 -7.301 1.00 92.00 71 LEU A O 1
ATOM 542 N N . THR A 1 72 ? 8.832 -0.647 -6.129 1.00 91.06 72 THR A N 1
ATOM 543 C CA . THR A 1 72 ? 9.122 -0.062 -4.815 1.00 91.06 72 THR A CA 1
ATOM 544 C C . THR A 1 72 ? 10.135 -0.913 -4.067 1.00 91.06 72 THR A C 1
ATOM 546 O O . THR A 1 72 ? 9.899 -2.100 -3.881 1.00 91.06 72 THR A O 1
ATOM 549 N N . ASP A 1 73 ? 11.210 -0.309 -3.572 1.00 92.62 73 ASP A N 1
ATOM 550 C CA . ASP A 1 73 ? 12.104 -0.944 -2.598 1.00 92.62 73 ASP A CA 1
ATOM 551 C C . ASP A 1 73 ? 11.386 -1.095 -1.246 1.00 92.62 73 ASP A C 1
ATOM 553 O O . ASP A 1 73 ? 10.901 -0.120 -0.668 1.00 92.62 73 ASP A O 1
ATOM 557 N N . LEU A 1 74 ? 11.308 -2.319 -0.732 1.00 89.50 74 LEU A N 1
ATOM 558 C CA . LEU A 1 74 ? 10.624 -2.659 0.512 1.00 89.50 74 LEU A CA 1
ATOM 559 C C . LEU A 1 74 ? 11.573 -2.903 1.684 1.00 89.50 74 LEU A C 1
ATOM 561 O O . LEU A 1 74 ? 11.073 -3.093 2.792 1.00 89.50 74 LEU A O 1
ATOM 565 N N . SER A 1 75 ? 12.893 -2.817 1.495 1.00 90.19 75 SER A N 1
ATOM 566 C CA . SER A 1 75 ? 13.894 -3.061 2.550 1.00 90.19 75 SER A CA 1
ATOM 567 C C . SER A 1 75 ? 13.708 -2.170 3.786 1.00 90.19 75 SER A C 1
ATOM 569 O O . SER A 1 75 ? 14.071 -2.519 4.909 1.00 90.19 75 SER A O 1
ATOM 571 N N . ASN A 1 76 ? 13.101 -0.996 3.590 1.00 93.81 76 ASN A N 1
ATOM 572 C CA . ASN A 1 76 ? 12.781 -0.026 4.636 1.00 93.81 76 ASN A CA 1
ATOM 573 C C . ASN A 1 76 ? 11.271 0.098 4.919 1.00 93.81 76 ASN A C 1
ATOM 575 O O . ASN A 1 76 ? 10.843 1.063 5.566 1.00 93.81 76 ASN A O 1
ATOM 579 N N . ALA A 1 77 ? 10.442 -0.832 4.437 1.00 91.06 77 ALA A N 1
ATOM 580 C CA . ALA A 1 77 ? 9.004 -0.808 4.685 1.00 91.06 77 ALA A CA 1
ATOM 581 C C . ALA A 1 77 ? 8.708 -0.879 6.190 1.00 91.06 77 ALA A C 1
ATOM 583 O O . ALA A 1 77 ? 9.400 -1.548 6.947 1.00 91.06 77 ALA A O 1
ATOM 584 N N . PHE A 1 78 ? 7.705 -0.123 6.637 1.00 91.00 78 PHE A N 1
ATOM 585 C CA . PHE A 1 78 ? 7.367 0.133 8.045 1.00 91.00 78 PHE A CA 1
ATOM 586 C C . PHE A 1 78 ? 8.439 0.833 8.908 1.00 91.00 78 PHE A C 1
ATOM 588 O O . PHE A 1 78 ? 8.112 1.320 9.999 1.00 91.00 78 PHE A O 1
ATOM 595 N N . ALA A 1 79 ? 9.677 0.996 8.432 1.00 92.25 79 ALA A N 1
ATOM 596 C CA . ALA A 1 79 ? 10.772 1.552 9.220 1.00 92.25 79 ALA A CA 1
ATOM 597 C C . ALA A 1 79 ? 10.631 3.068 9.473 1.00 92.25 79 ALA A C 1
ATOM 599 O O . ALA A 1 79 ? 10.367 3.885 8.580 1.00 92.25 79 ALA A O 1
ATOM 600 N N . ARG A 1 80 ? 10.842 3.488 10.730 1.00 92.12 80 ARG A N 1
ATOM 601 C CA . ARG A 1 80 ? 10.729 4.897 11.147 1.00 92.12 80 ARG A CA 1
ATOM 602 C C . ARG A 1 80 ? 11.948 5.719 10.747 1.00 92.12 80 ARG A C 1
ATOM 604 O O . ARG A 1 80 ? 13.070 5.372 11.084 1.00 92.12 80 ARG A O 1
ATOM 611 N N . GLY A 1 81 ? 11.706 6.862 10.101 1.00 93.38 81 GLY A N 1
ATOM 612 C CA . GLY A 1 81 ? 12.764 7.798 9.695 1.00 93.38 81 GLY A CA 1
ATOM 613 C C . GLY A 1 81 ? 13.591 7.324 8.497 1.00 93.38 81 GLY A C 1
ATOM 614 O O . GLY A 1 81 ? 14.529 8.009 8.110 1.00 93.38 81 GLY A O 1
ATOM 615 N N . ARG A 1 82 ? 13.236 6.175 7.915 1.00 95.50 82 ARG A N 1
ATOM 616 C CA . ARG A 1 82 ? 13.795 5.663 6.667 1.00 95.50 82 ARG A CA 1
ATOM 617 C C . ARG A 1 82 ? 12.845 5.950 5.512 1.00 95.50 82 ARG A C 1
ATOM 619 O O . ARG A 1 82 ? 11.674 6.287 5.723 1.00 95.50 82 ARG A O 1
ATOM 626 N N . SER A 1 83 ? 13.368 5.798 4.308 1.00 94.81 83 SER A N 1
ATOM 627 C CA . SER A 1 83 ? 12.630 5.980 3.071 1.00 94.81 83 SER A CA 1
ATOM 628 C C . SER A 1 83 ? 12.838 4.781 2.159 1.00 94.81 83 SER A C 1
ATOM 630 O O . SER A 1 83 ? 13.856 4.105 2.254 1.00 94.81 83 SER A O 1
ATOM 632 N N . CYS A 1 84 ? 11.871 4.564 1.284 1.00 93.56 84 CYS A N 1
ATOM 633 C CA . CYS A 1 84 ? 11.853 3.540 0.255 1.00 93.56 84 CYS A CA 1
ATOM 634 C C . CYS A 1 84 ? 11.925 4.230 -1.104 1.00 93.56 84 CYS A C 1
ATOM 636 O O . CYS A 1 84 ? 11.243 5.244 -1.317 1.00 93.56 84 CYS A O 1
ATOM 638 N N . ARG A 1 85 ? 12.727 3.690 -2.022 1.00 93.62 85 ARG A N 1
ATOM 639 C CA . ARG A 1 85 ? 12.712 4.159 -3.407 1.00 93.62 85 ARG A CA 1
ATOM 640 C C . ARG A 1 85 ? 11.444 3.682 -4.104 1.00 93.62 85 ARG A C 1
ATOM 642 O O . ARG A 1 85 ? 11.015 2.548 -3.908 1.00 93.62 85 ARG A O 1
ATOM 649 N N . HIS A 1 86 ? 10.857 4.550 -4.916 1.00 92.88 86 HIS A N 1
ATOM 650 C CA . HIS A 1 86 ? 9.679 4.244 -5.708 1.00 92.88 86 HIS A CA 1
ATOM 651 C C . HIS A 1 86 ? 9.865 4.738 -7.141 1.00 92.88 86 HIS A C 1
ATOM 653 O O . HIS A 1 86 ? 10.220 5.895 -7.356 1.00 92.88 86 HIS A O 1
ATOM 659 N N . TYR A 1 87 ? 9.602 3.875 -8.115 1.00 94.00 87 TYR A N 1
ATOM 660 C CA . TYR A 1 87 ? 9.634 4.201 -9.533 1.00 94.00 87 TYR A CA 1
ATOM 661 C C . TYR A 1 87 ? 8.256 3.995 -10.137 1.00 94.00 87 TYR A C 1
ATOM 663 O O . TYR A 1 87 ? 7.635 2.958 -9.919 1.00 94.00 87 TYR A O 1
ATOM 671 N N . ARG A 1 88 ? 7.790 4.972 -10.915 1.00 93.19 88 ARG A N 1
ATOM 672 C CA . ARG A 1 88 ? 6.528 4.915 -11.660 1.00 93.19 88 ARG A CA 1
ATOM 673 C C . ARG A 1 88 ? 6.829 4.954 -13.147 1.00 93.19 88 ARG A C 1
ATOM 675 O O . ARG A 1 88 ? 7.276 5.971 -13.657 1.00 93.19 88 ARG A O 1
ATOM 682 N N . ILE A 1 89 ? 6.558 3.864 -13.838 1.00 92.44 89 ILE A N 1
ATOM 683 C CA . ILE A 1 89 ? 6.802 3.678 -15.262 1.00 92.44 89 ILE A CA 1
ATOM 684 C C . ILE A 1 89 ? 5.463 3.829 -15.978 1.00 92.44 89 ILE A C 1
ATOM 686 O O . ILE A 1 89 ? 4.500 3.132 -15.660 1.00 92.44 89 ILE A O 1
ATOM 690 N N . LYS A 1 90 ? 5.393 4.755 -16.929 1.00 90.50 90 LYS A N 1
ATOM 691 C CA . LYS A 1 90 ? 4.217 5.015 -17.762 1.00 90.50 90 LYS A CA 1
ATOM 692 C C . LYS A 1 90 ? 4.586 4.920 -19.231 1.00 90.50 90 LYS A C 1
ATOM 694 O O . LYS A 1 90 ? 5.733 5.145 -19.597 1.00 90.50 90 LYS A O 1
ATOM 699 N N . THR A 1 91 ? 3.599 4.684 -20.078 1.00 84.56 91 THR A N 1
ATOM 700 C CA . THR A 1 91 ? 3.712 4.879 -21.525 1.00 84.56 91 THR A CA 1
ATOM 701 C C . THR A 1 91 ? 3.038 6.218 -21.875 1.00 84.56 91 THR A C 1
ATOM 703 O O . THR A 1 91 ? 1.864 6.399 -21.553 1.00 84.56 91 THR A O 1
ATOM 706 N N . PRO A 1 92 ? 3.765 7.211 -22.429 1.00 68.69 92 PRO A N 1
ATOM 707 C CA . PRO A 1 92 ? 3.295 8.597 -22.508 1.00 68.69 92 PRO A CA 1
ATOM 708 C C . PRO A 1 92 ? 2.157 8.835 -23.511 1.00 68.69 92 PRO A C 1
ATOM 710 O O . PRO A 1 92 ? 1.399 9.784 -23.337 1.00 68.69 92 PRO A O 1
ATOM 713 N N . ASP A 1 93 ? 1.996 7.977 -24.520 1.00 59.59 93 ASP A N 1
ATOM 714 C CA . ASP A 1 93 ? 1.297 8.389 -25.743 1.00 59.59 93 ASP A CA 1
ATOM 715 C C . ASP A 1 93 ? -0.053 7.698 -25.982 1.00 59.59 93 ASP A C 1
ATOM 717 O O . ASP A 1 93 ? -0.508 7.652 -27.127 1.00 59.59 93 ASP A O 1
ATOM 721 N N . SER A 1 94 ? -0.664 6.997 -25.010 1.00 53.19 94 SER A N 1
ATOM 722 C CA . SER A 1 94 ? -1.792 6.111 -25.381 1.00 53.19 94 SER A CA 1
ATOM 723 C C . SER A 1 94 ? -2.623 5.512 -24.250 1.00 53.19 94 SER A C 1
ATOM 725 O O . SER A 1 94 ? -2.146 4.743 -23.415 1.00 53.19 94 SER A O 1
ATOM 727 N N . HIS A 1 95 ? -3.926 5.760 -24.333 1.00 53.50 95 HIS A N 1
ATOM 728 C CA . HIS A 1 95 ? -4.959 5.069 -23.572 1.00 53.50 95 HIS A CA 1
ATOM 729 C C . HIS A 1 95 ? -5.484 3.881 -24.402 1.00 53.50 95 HIS A C 1
ATOM 731 O O . HIS A 1 95 ? -5.790 4.045 -25.580 1.00 53.50 95 HIS A O 1
ATOM 737 N N . GLY A 1 96 ? -5.557 2.673 -23.829 1.00 51.75 96 GLY A N 1
ATOM 738 C CA . GLY A 1 96 ? -6.235 1.540 -24.475 1.00 51.75 96 GLY A CA 1
ATOM 739 C C . GLY A 1 96 ? -5.798 0.160 -23.977 1.00 51.75 96 GLY A C 1
ATOM 740 O O . GLY A 1 96 ? -4.615 -0.171 -23.968 1.00 51.75 96 GLY A O 1
ATOM 741 N N . GLN A 1 97 ? -6.766 -0.689 -23.618 1.00 54.25 97 GLN A N 1
ATOM 742 C CA . GLN A 1 97 ? -6.519 -2.039 -23.085 1.00 54.25 97 GLN A CA 1
ATOM 743 C C . GLN A 1 97 ? -6.085 -3.090 -24.135 1.00 54.25 97 GLN A C 1
ATOM 745 O O . GLN A 1 97 ? -5.789 -4.230 -23.776 1.00 54.25 97 GLN A O 1
ATOM 750 N N . GLY A 1 98 ? -6.028 -2.725 -25.422 1.00 61.28 98 GLY A N 1
ATOM 751 C CA . GLY A 1 98 ? -5.781 -3.640 -26.549 1.00 61.28 98 GLY A CA 1
ATOM 752 C C . GLY A 1 98 ? -4.319 -3.822 -26.977 1.00 61.28 98 GLY A C 1
ATOM 753 O O . GLY A 1 98 ? -4.061 -4.544 -27.934 1.00 61.28 98 GLY A O 1
ATOM 754 N N . ARG A 1 99 ? -3.354 -3.179 -26.309 1.00 69.38 99 ARG A N 1
ATOM 755 C CA . ARG A 1 99 ? -1.939 -3.203 -26.728 1.00 69.38 99 ARG A CA 1
ATOM 756 C C . ARG A 1 99 ? -1.253 -4.543 -26.500 1.00 69.38 99 ARG A C 1
ATOM 758 O O . ARG A 1 99 ? -1.593 -5.201 -25.513 1.00 69.38 99 ARG A O 1
ATOM 765 N N . PRO A 1 100 ? -0.251 -4.924 -27.308 1.00 72.56 100 PRO A N 1
ATOM 766 C CA . PRO A 1 100 ? 0.642 -6.012 -26.935 1.00 72.56 100 PRO A CA 1
ATOM 767 C C . PRO A 1 100 ? 1.394 -5.651 -25.635 1.00 72.56 100 PRO A C 1
ATOM 769 O O . PRO A 1 100 ? 1.665 -4.474 -25.398 1.00 72.56 100 PRO A O 1
ATOM 772 N N . PRO A 1 101 ? 1.739 -6.625 -24.771 1.00 72.00 101 PRO A N 1
ATOM 773 C CA . PRO A 1 101 ? 2.423 -6.361 -23.500 1.00 72.00 101 PRO A CA 1
ATOM 774 C C . PRO A 1 101 ? 3.716 -5.538 -23.612 1.00 72.00 101 PRO A C 1
ATOM 776 O O . PRO A 1 101 ? 4.008 -4.760 -22.712 1.00 72.00 101 PRO A O 1
ATOM 779 N N . ALA A 1 102 ? 4.460 -5.658 -24.715 1.00 74.81 102 ALA A N 1
ATOM 780 C CA . ALA A 1 102 ? 5.689 -4.895 -24.948 1.00 74.81 102 ALA A CA 1
ATOM 781 C C . ALA A 1 102 ? 5.461 -3.370 -25.038 1.00 74.81 102 ALA A C 1
ATOM 783 O O . ALA A 1 102 ? 6.335 -2.597 -24.667 1.00 74.81 102 ALA A O 1
ATOM 784 N N . GLU A 1 103 ? 4.270 -2.935 -25.459 1.00 77.81 103 GLU A N 1
ATOM 785 C CA . GLU A 1 103 ? 3.902 -1.517 -25.622 1.00 77.81 103 GLU A CA 1
ATOM 786 C C . GLU A 1 103 ? 3.178 -0.921 -24.399 1.00 77.81 103 GLU A C 1
ATOM 788 O O . GLU A 1 103 ? 2.624 0.186 -24.449 1.00 77.81 103 GLU A O 1
ATOM 793 N N . ARG A 1 104 ? 3.103 -1.685 -23.310 1.00 81.00 104 ARG A N 1
ATOM 794 C CA . ARG A 1 104 ? 2.500 -1.290 -22.031 1.00 81.00 104 ARG A CA 1
ATOM 795 C C . ARG A 1 104 ? 3.605 -1.057 -21.002 1.00 81.00 104 ARG A C 1
ATOM 797 O O . ARG A 1 104 ? 4.713 -1.527 -21.234 1.00 81.00 104 ARG A O 1
ATOM 804 N N . PRO A 1 105 ? 3.348 -0.403 -19.855 1.00 84.62 105 PRO A N 1
ATOM 805 C CA . PRO A 1 105 ? 4.380 -0.137 -18.846 1.00 84.62 105 PRO A CA 1
ATOM 806 C C . PRO A 1 105 ? 5.189 -1.365 -18.411 1.00 84.62 105 PRO A C 1
ATOM 808 O O . PRO A 1 105 ? 6.369 -1.250 -18.091 1.00 84.62 105 PRO A O 1
ATOM 811 N N . GLU A 1 106 ? 4.576 -2.547 -18.432 1.00 81.25 106 GLU A N 1
ATOM 812 C CA . GLU A 1 106 ? 5.265 -3.813 -18.212 1.00 81.25 106 GLU A CA 1
ATOM 813 C C . GLU A 1 106 ? 6.351 -4.178 -19.222 1.00 81.25 106 GLU A C 1
ATOM 815 O O . GLU A 1 106 ? 7.291 -4.879 -18.851 1.00 81.25 106 GLU A O 1
ATOM 820 N N . GLY A 1 107 ? 6.245 -3.706 -20.464 1.00 82.31 107 GLY A N 1
ATOM 821 C CA . GLY A 1 107 ? 7.220 -3.933 -21.523 1.00 82.31 107 GLY A CA 1
ATOM 822 C C . GLY A 1 107 ? 8.635 -3.568 -21.092 1.00 82.31 107 GLY A C 1
ATOM 823 O O . GLY A 1 107 ? 9.566 -4.297 -21.409 1.00 82.31 107 GLY A O 1
ATOM 824 N N . PHE A 1 108 ? 8.779 -2.542 -20.247 1.00 87.94 108 PHE A N 1
ATOM 825 C CA . PHE A 1 108 ? 10.052 -2.178 -19.632 1.00 87.94 108 PHE A CA 1
ATOM 826 C C . PHE A 1 108 ? 10.671 -3.328 -18.822 1.00 87.94 108 PHE A C 1
ATOM 828 O O . PHE A 1 108 ? 11.846 -3.642 -18.976 1.00 87.94 108 PHE A O 1
ATOM 835 N N . VAL A 1 109 ? 9.889 -3.996 -17.969 1.00 85.56 109 VAL A N 1
ATOM 836 C CA . VAL A 1 109 ? 10.386 -5.136 -17.179 1.00 85.56 109 VAL A CA 1
ATOM 837 C C . VAL A 1 109 ? 10.640 -6.351 -18.065 1.00 85.56 109 VAL A C 1
ATOM 839 O O . VAL A 1 109 ? 11.597 -7.084 -17.824 1.00 85.56 109 VAL A O 1
ATOM 842 N N . LEU A 1 110 ? 9.805 -6.562 -19.089 1.00 82.19 110 LEU A N 1
ATOM 843 C CA . LEU A 1 110 ? 10.009 -7.644 -20.055 1.00 82.19 110 LEU A CA 1
ATOM 844 C C . LEU A 1 110 ? 11.341 -7.483 -20.793 1.00 82.19 110 LEU A C 1
ATOM 846 O O . LEU A 1 110 ? 12.078 -8.455 -20.938 1.00 82.19 110 LEU A O 1
ATOM 850 N N . GLU A 1 111 ? 11.654 -6.259 -21.214 1.00 86.00 111 GLU A N 1
ATOM 851 C CA . GLU A 1 111 ? 12.895 -5.909 -21.900 1.00 86.00 111 GLU A CA 1
ATOM 852 C C . GLU A 1 111 ? 14.123 -6.076 -20.998 1.00 86.00 111 GLU A C 1
ATOM 854 O O . GLU A 1 111 ? 15.137 -6.619 -21.430 1.00 86.00 111 GLU A O 1
ATOM 859 N N . MET A 1 112 ? 14.017 -5.676 -19.729 1.00 87.62 112 MET A N 1
ATOM 860 C CA . MET A 1 112 ? 15.101 -5.823 -18.751 1.00 87.62 112 MET A CA 1
ATOM 861 C C . MET A 1 112 ? 15.309 -7.273 -18.281 1.00 87.62 112 MET A C 1
ATOM 863 O O . MET A 1 112 ? 16.313 -7.556 -17.638 1.00 87.62 112 MET A O 1
ATOM 867 N N . GLY A 1 113 ? 14.380 -8.187 -18.584 1.00 83.44 113 GLY A N 1
ATOM 868 C CA . GLY A 1 113 ? 14.445 -9.616 -18.257 1.00 83.44 113 GLY A CA 1
ATOM 869 C C . GLY A 1 113 ? 13.701 -9.999 -16.973 1.00 83.44 113 GLY A C 1
ATOM 870 O O . GLY A 1 113 ? 12.975 -11.006 -16.942 1.00 83.44 113 GLY A O 1
ATOM 871 N N . SER A 1 114 ? 13.818 -9.181 -15.925 1.00 80.75 114 SER A N 1
ATOM 872 C CA . SER A 1 114 ? 13.145 -9.397 -14.641 1.00 80.75 114 SER A CA 1
ATOM 873 C C . SER A 1 114 ? 12.896 -8.107 -13.859 1.00 80.75 114 SER A C 1
ATOM 875 O O . SER A 1 114 ? 13.493 -7.066 -14.122 1.00 80.75 114 SER A O 1
ATOM 877 N N . VAL A 1 115 ? 12.028 -8.179 -12.842 1.00 82.88 115 VAL A N 1
ATOM 878 C CA . VAL A 1 115 ? 11.784 -7.055 -11.912 1.00 82.88 115 VAL A CA 1
ATOM 879 C C . VAL A 1 115 ? 13.063 -6.618 -11.204 1.00 82.88 115 VAL A C 1
ATOM 881 O O . VAL A 1 115 ? 13.294 -5.421 -11.053 1.00 82.88 115 VAL A O 1
ATOM 884 N N . ALA A 1 116 ? 13.888 -7.573 -10.773 1.00 82.94 116 ALA A N 1
ATOM 885 C CA . ALA A 1 116 ? 15.131 -7.282 -10.073 1.00 82.94 116 ALA A CA 1
ATOM 886 C C . ALA A 1 116 ? 16.137 -6.577 -10.992 1.00 82.94 116 ALA A C 1
ATOM 888 O O . ALA A 1 116 ? 16.731 -5.578 -10.594 1.00 82.94 116 ALA A O 1
ATOM 889 N N . GLU A 1 117 ? 16.281 -7.047 -12.235 1.00 86.88 117 GLU A N 1
ATOM 890 C CA . GLU A 1 117 ? 17.148 -6.416 -13.237 1.00 86.88 117 GLU A CA 1
ATOM 891 C C . GLU A 1 117 ? 16.639 -5.027 -13.629 1.00 86.88 117 GLU A C 1
ATOM 893 O O . GLU A 1 117 ? 17.422 -4.081 -13.663 1.00 86.88 117 GLU A O 1
ATOM 898 N N . ALA A 1 118 ? 15.326 -4.871 -13.826 1.00 89.81 118 ALA A N 1
ATOM 899 C CA . ALA A 1 118 ? 14.702 -3.579 -14.093 1.00 89.81 118 ALA A CA 1
ATOM 900 C C . ALA A 1 118 ? 14.944 -2.580 -12.951 1.00 89.81 118 ALA A C 1
ATOM 902 O O . ALA A 1 118 ? 15.310 -1.431 -13.190 1.00 89.81 118 ALA A O 1
ATOM 903 N N . PHE A 1 119 ? 14.777 -3.014 -11.700 1.00 90.88 119 PHE A N 1
ATOM 904 C CA . PHE A 1 119 ? 15.009 -2.166 -10.534 1.00 90.88 119 PHE A CA 1
ATOM 905 C C . PHE A 1 119 ? 16.489 -1.807 -10.369 1.00 90.88 119 PHE A C 1
ATOM 907 O O . PHE A 1 119 ? 16.819 -0.643 -10.160 1.00 90.88 119 PHE A O 1
ATOM 914 N N . ALA A 1 120 ? 17.394 -2.777 -10.522 1.00 90.88 120 ALA A N 1
ATOM 915 C CA . ALA A 1 120 ? 18.834 -2.541 -10.460 1.00 90.88 120 ALA A CA 1
ATOM 916 C C . ALA A 1 120 ? 19.306 -1.583 -11.563 1.00 90.88 120 ALA A C 1
ATOM 918 O O . ALA A 1 120 ? 20.127 -0.702 -11.309 1.00 90.88 120 ALA A O 1
ATOM 919 N N . TRP A 1 121 ? 18.753 -1.710 -12.773 1.00 93.94 121 TRP A N 1
ATOM 920 C CA . TRP A 1 121 ? 19.013 -0.786 -13.872 1.00 93.94 121 TRP A CA 1
ATOM 921 C C . TRP A 1 121 ? 18.589 0.642 -13.519 1.00 93.94 121 TRP A C 1
ATOM 923 O O . TRP A 1 121 ? 19.318 1.580 -13.828 1.00 93.94 121 TRP A O 1
ATOM 933 N N . LEU A 1 122 ? 17.447 0.813 -12.842 1.00 93.94 122 LEU A N 1
ATOM 934 C CA . LEU A 1 122 ? 16.942 2.116 -12.396 1.00 93.94 122 LEU A CA 1
ATOM 935 C C . LEU A 1 122 ? 17.764 2.720 -11.252 1.00 93.94 122 LEU A C 1
ATOM 9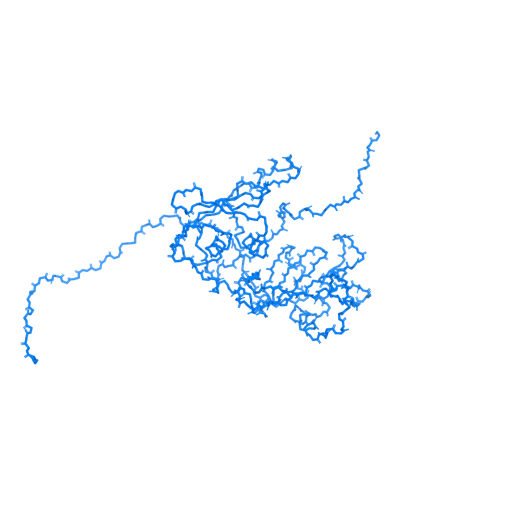37 O O . LEU A 1 122 ? 17.977 3.931 -11.229 1.00 93.94 122 LEU A O 1
ATOM 941 N N . GLU A 1 123 ? 18.235 1.898 -10.316 1.00 91.81 123 GLU A N 1
ATOM 942 C CA . GLU A 1 123 ? 19.110 2.324 -9.214 1.00 91.81 123 GLU A CA 1
ATOM 943 C C . GLU A 1 123 ? 20.511 2.717 -9.701 1.00 91.81 123 GLU A C 1
ATOM 945 O O . GLU A 1 123 ? 21.160 3.575 -9.107 1.00 91.81 123 GLU A O 1
ATOM 950 N N . ALA A 1 124 ? 20.975 2.136 -10.810 1.00 92.69 124 ALA A N 1
ATOM 951 C CA . ALA A 1 124 ? 22.249 2.499 -11.423 1.00 92.69 124 ALA A CA 1
ATOM 952 C C . ALA A 1 124 ? 22.226 3.875 -12.124 1.00 92.69 124 ALA A C 1
ATOM 954 O O . ALA A 1 124 ? 23.287 4.372 -12.507 1.00 92.69 124 ALA A O 1
ATOM 955 N N . ARG A 1 125 ? 21.046 4.489 -12.303 1.00 91.50 125 ARG A N 1
ATOM 956 C CA . ARG A 1 125 ? 20.892 5.795 -12.961 1.00 91.50 125 ARG A CA 1
ATOM 957 C C . ARG A 1 125 ? 21.188 6.942 -12.007 1.00 91.50 125 ARG A C 1
ATOM 959 O O . ARG A 1 125 ? 20.736 6.978 -10.863 1.00 91.50 125 ARG A O 1
ATOM 966 N N . THR A 1 126 ? 21.930 7.914 -12.511 1.00 81.75 126 THR A N 1
ATOM 967 C CA . THR A 1 126 ? 22.333 9.105 -11.765 1.00 81.75 126 THR A CA 1
ATOM 968 C C . THR A 1 126 ? 21.246 10.176 -11.779 1.00 81.75 126 THR A C 1
ATOM 970 O O . THR A 1 126 ? 20.407 10.222 -12.676 1.00 81.75 126 THR A O 1
ATOM 973 N N . ASP A 1 127 ? 21.284 11.091 -10.807 1.00 79.56 127 ASP A N 1
ATOM 974 C CA . ASP A 1 127 ? 20.345 12.223 -10.748 1.00 79.56 127 ASP A CA 1
ATOM 975 C C . ASP A 1 127 ? 20.374 13.090 -12.012 1.00 79.56 127 ASP A C 1
ATOM 977 O O . ASP A 1 127 ? 19.351 13.642 -12.390 1.00 79.56 127 ASP A O 1
ATOM 981 N N . ALA A 1 128 ? 21.521 13.168 -12.694 1.00 79.25 128 ALA A N 1
ATOM 982 C CA . ALA A 1 128 ? 21.683 13.946 -13.920 1.00 79.25 128 ALA A CA 1
ATOM 983 C C . ALA A 1 128 ? 20.932 13.362 -15.130 1.00 79.25 128 ALA A C 1
ATOM 985 O O . ALA A 1 128 ? 20.727 14.067 -16.115 1.00 79.25 128 ALA A O 1
ATOM 986 N N . GLU A 1 129 ? 20.552 12.084 -15.078 1.00 85.06 129 GLU A N 1
ATOM 987 C CA . GLU A 1 129 ? 19.793 11.420 -16.144 1.00 85.06 129 GLU A CA 1
ATOM 988 C C . GLU A 1 129 ? 18.286 11.637 -16.006 1.00 85.06 129 GLU A C 1
ATOM 990 O O . GLU A 1 129 ? 17.553 11.481 -16.980 1.00 85.06 129 GLU A O 1
ATOM 995 N N . PHE A 1 130 ? 17.821 12.016 -14.815 1.00 85.56 130 PHE A N 1
ATOM 996 C CA . PHE A 1 130 ? 16.438 12.411 -14.611 1.00 85.56 130 PHE A CA 1
ATOM 997 C C . PHE A 1 130 ? 16.299 13.901 -14.925 1.00 85.56 130 PHE A C 1
ATOM 999 O O . PHE A 1 130 ? 16.896 14.757 -14.274 1.00 85.56 130 PHE A O 1
ATOM 1006 N N . ALA A 1 131 ? 15.498 14.214 -15.937 1.00 80.88 131 ALA A N 1
ATOM 1007 C CA . ALA A 1 131 ? 15.047 15.568 -16.190 1.00 80.88 131 ALA A CA 1
ATOM 1008 C C . ALA A 1 131 ? 14.036 15.960 -15.104 1.00 80.88 131 ALA A C 1
ATOM 1010 O O . ALA A 1 131 ? 13.056 15.254 -14.880 1.00 80.88 131 ALA A O 1
ATOM 1011 N N . GLY A 1 132 ? 14.275 17.078 -14.425 1.00 74.62 132 GLY A N 1
ATOM 1012 C CA . GLY A 1 132 ? 13.308 17.666 -13.502 1.00 74.62 132 GLY A CA 1
ATOM 1013 C C . GLY A 1 132 ? 12.467 18.727 -14.205 1.00 74.62 132 GLY A C 1
ATOM 1014 O O . GLY A 1 132 ? 13.014 19.589 -14.897 1.00 74.62 132 GLY A O 1
ATOM 1015 N N . ASP A 1 133 ? 11.152 18.692 -14.011 1.00 71.38 133 ASP A N 1
ATOM 1016 C CA . ASP A 1 133 ? 10.307 19.881 -14.142 1.00 71.38 133 ASP A CA 1
ATOM 1017 C C . ASP A 1 133 ? 9.939 20.439 -12.753 1.00 71.38 133 ASP A C 1
ATOM 1019 O O . ASP A 1 133 ? 10.477 20.011 -11.732 1.00 71.38 133 ASP A O 1
ATOM 1023 N N . GLU A 1 134 ? 9.051 21.435 -12.692 1.00 68.25 134 GLU A N 1
ATOM 1024 C CA . GLU A 1 134 ? 8.597 22.020 -11.418 1.00 68.25 134 GLU A CA 1
ATOM 1025 C C . GLU A 1 134 ? 7.928 20.986 -10.488 1.00 68.25 134 GLU A C 1
ATOM 1027 O O . GLU A 1 134 ? 7.874 21.180 -9.272 1.00 68.25 134 GLU A O 1
ATOM 1032 N N . TYR A 1 135 ? 7.425 19.880 -11.041 1.00 66.81 135 TYR A N 1
ATOM 1033 C CA . TYR A 1 135 ? 6.541 18.946 -10.355 1.00 66.81 135 TYR A CA 1
ATOM 1034 C C . TYR A 1 135 ? 7.145 17.551 -10.157 1.00 66.81 135 TYR A C 1
ATOM 1036 O O . TYR A 1 135 ? 6.700 16.834 -9.256 1.00 66.81 135 TYR A O 1
ATOM 1044 N N . SER A 1 136 ? 8.119 17.134 -10.972 1.00 76.38 136 SER A N 1
ATOM 1045 C CA . SER A 1 136 ? 8.667 15.778 -10.926 1.00 76.38 136 SER A CA 1
ATOM 1046 C C . SER A 1 136 ? 10.006 15.587 -11.645 1.00 76.38 136 SER A C 1
ATOM 1048 O O . SER A 1 136 ? 10.264 16.195 -12.680 1.00 76.38 136 SER A O 1
ATOM 1050 N N . ASP A 1 137 ? 10.796 14.640 -11.130 1.00 87.00 137 ASP A N 1
ATOM 1051 C CA . ASP A 1 137 ? 11.975 14.083 -11.796 1.00 87.00 137 ASP A CA 1
ATOM 1052 C C . ASP A 1 137 ? 11.566 12.868 -12.642 1.00 87.00 137 ASP A C 1
ATOM 1054 O O . ASP A 1 137 ? 11.011 11.891 -12.116 1.00 87.00 137 ASP A O 1
ATOM 1058 N N . PHE A 1 138 ? 11.858 12.901 -13.943 1.00 91.06 138 PHE A N 1
ATOM 1059 C CA . PHE A 1 138 ? 11.537 11.827 -14.878 1.00 91.06 138 PHE A CA 1
ATOM 1060 C C . PHE A 1 138 ? 12.671 11.506 -15.859 1.00 91.06 138 PHE A C 1
ATOM 1062 O O . PHE A 1 138 ? 13.483 12.350 -16.216 1.00 91.06 138 PHE A O 1
ATOM 1069 N N . LEU A 1 139 ? 12.703 10.260 -16.318 1.00 92.12 139 LEU A N 1
ATOM 1070 C CA . LEU A 1 139 ? 13.579 9.756 -17.368 1.00 92.12 139 LEU A CA 1
ATOM 1071 C C . LEU A 1 139 ? 12.700 9.253 -18.516 1.00 92.12 139 LEU A C 1
ATOM 1073 O O . LEU A 1 139 ? 11.853 8.383 -18.306 1.00 92.12 139 LEU A O 1
ATOM 1077 N N . ASP A 1 140 ? 12.906 9.788 -19.716 1.00 91.50 140 ASP A N 1
ATOM 1078 C CA . ASP A 1 140 ? 12.316 9.229 -20.931 1.00 91.50 140 ASP A CA 1
ATOM 1079 C C . ASP A 1 140 ? 13.250 8.134 -21.469 1.00 91.50 140 ASP A C 1
ATOM 1081 O O . ASP A 1 140 ? 14.435 8.361 -21.713 1.00 91.50 140 ASP A O 1
ATOM 1085 N N . TYR A 1 141 ? 12.712 6.927 -21.612 1.00 91.00 141 TYR A N 1
ATOM 1086 C CA . TYR A 1 141 ? 13.409 5.734 -22.076 1.00 91.00 141 TYR A CA 1
ATOM 1087 C C . TYR A 1 141 ? 12.755 5.230 -23.362 1.00 91.00 141 TYR A C 1
ATOM 1089 O O . TYR A 1 141 ? 11.545 5.015 -23.405 1.00 91.00 141 TYR A O 1
ATOM 1097 N N . GLU A 1 142 ? 13.549 5.039 -24.409 1.00 90.62 142 GLU A N 1
ATOM 1098 C CA . GLU A 1 142 ? 13.109 4.390 -25.642 1.00 90.62 142 GLU A CA 1
ATOM 1099 C C . GLU A 1 142 ? 13.549 2.926 -25.593 1.00 90.62 142 GLU A C 1
ATOM 1101 O O . GLU A 1 142 ? 14.744 2.632 -25.606 1.00 90.62 142 GLU A O 1
ATOM 1106 N N . GLY A 1 143 ? 12.573 2.033 -25.456 1.00 84.19 143 GLY A N 1
ATOM 1107 C CA . GLY A 1 143 ? 12.782 0.596 -25.383 1.00 84.19 143 GLY A CA 1
ATOM 1108 C C . GLY A 1 143 ? 12.915 -0.065 -26.749 1.00 84.19 143 GLY A C 1
ATOM 1109 O O . GLY A 1 143 ? 12.909 0.579 -27.806 1.00 84.19 143 GLY A O 1
ATOM 1110 N N . ALA A 1 144 ? 13.001 -1.391 -26.726 1.00 70.81 144 ALA A N 1
ATOM 1111 C CA . ALA A 1 144 ? 13.037 -2.204 -27.929 1.00 70.81 144 ALA A CA 1
ATOM 1112 C C . ALA A 1 144 ? 11.786 -1.927 -28.790 1.00 70.81 144 ALA A C 1
ATOM 1114 O O . ALA A 1 144 ? 10.676 -1.790 -28.279 1.00 70.81 144 ALA A O 1
ATOM 1115 N N . GLU A 1 145 ? 11.978 -1.809 -30.107 1.00 74.44 145 GLU A N 1
ATOM 1116 C CA . GLU A 1 145 ? 10.920 -1.506 -31.093 1.00 74.44 145 GLU A CA 1
ATOM 1117 C C . GLU A 1 145 ? 10.393 -0.055 -31.084 1.00 74.44 145 GLU A C 1
ATOM 1119 O O . GLU A 1 145 ? 9.393 0.245 -31.733 1.00 74.44 145 GLU A O 1
ATOM 1124 N N . GLY A 1 146 ? 11.091 0.875 -30.417 1.00 81.31 146 GLY A N 1
ATOM 1125 C CA . GLY A 1 146 ? 10.741 2.304 -30.422 1.00 81.31 146 GLY A CA 1
ATOM 1126 C C . GLY A 1 146 ? 9.617 2.667 -29.448 1.00 81.31 146 GLY A C 1
ATOM 1127 O O . GLY A 1 146 ? 9.086 3.781 -29.490 1.00 81.31 146 GLY A O 1
ATOM 1128 N N . THR A 1 147 ? 9.249 1.740 -28.558 1.00 83.50 147 THR A N 1
ATOM 1129 C CA . THR A 1 147 ? 8.287 2.000 -27.483 1.00 83.50 147 THR A CA 1
ATOM 1130 C C . THR A 1 147 ? 8.869 3.016 -26.511 1.00 83.50 147 THR A C 1
ATOM 1132 O O . THR A 1 147 ? 9.976 2.845 -26.008 1.00 83.50 147 THR A O 1
ATOM 1135 N N . ARG A 1 148 ? 8.114 4.070 -26.199 1.00 88.56 148 ARG A N 1
ATOM 1136 C CA . ARG A 1 148 ? 8.540 5.087 -25.234 1.00 88.56 148 ARG A CA 1
ATOM 1137 C C . ARG A 1 148 ? 7.967 4.812 -23.856 1.00 88.56 148 ARG A C 1
ATOM 1139 O O . ARG A 1 148 ? 6.774 4.559 -23.699 1.00 88.56 148 ARG A O 1
ATOM 1146 N N . PHE A 1 149 ? 8.819 4.951 -22.855 1.00 90.12 149 PHE A N 1
ATOM 1147 C CA . PHE A 1 149 ? 8.483 4.874 -21.448 1.00 90.12 149 PHE A CA 1
ATOM 1148 C C . PHE A 1 149 ? 8.891 6.172 -20.770 1.00 90.12 149 PHE A C 1
ATOM 1150 O O . PHE A 1 149 ? 9.989 6.675 -20.984 1.00 90.12 149 PHE A O 1
ATOM 1157 N N . ARG A 1 150 ? 8.023 6.690 -19.910 1.00 91.62 150 ARG A N 1
ATOM 1158 C CA . ARG A 1 150 ? 8.346 7.779 -18.996 1.00 91.62 150 ARG A CA 1
ATOM 1159 C C . ARG A 1 150 ? 8.420 7.238 -17.583 1.00 91.62 150 ARG A C 1
ATOM 1161 O O . ARG A 1 150 ? 7.446 6.685 -17.071 1.00 91.62 150 ARG A O 1
ATOM 1168 N N . ILE A 1 151 ? 9.570 7.413 -16.955 1.00 93.62 151 ILE A N 1
ATOM 1169 C CA . ILE A 1 151 ? 9.905 6.812 -15.671 1.00 93.62 151 ILE A CA 1
ATOM 1170 C C . ILE A 1 151 ? 10.073 7.925 -14.648 1.00 93.62 151 ILE A C 1
ATOM 1172 O O . ILE A 1 151 ? 11.030 8.684 -14.710 1.00 93.62 151 ILE A O 1
ATOM 1176 N N . TYR A 1 152 ? 9.167 8.009 -13.686 1.00 92.88 152 TYR A N 1
ATOM 1177 C CA . TYR A 1 152 ? 9.265 8.947 -12.574 1.00 92.88 152 TYR A CA 1
ATOM 1178 C C . TYR A 1 152 ? 9.971 8.296 -11.398 1.00 92.88 152 TYR A C 1
ATOM 1180 O O . TYR A 1 152 ? 9.724 7.126 -11.087 1.00 92.88 152 TYR A O 1
ATOM 1188 N N . ARG A 1 153 ? 10.795 9.079 -10.708 1.00 91.69 153 ARG A N 1
ATOM 1189 C CA . ARG A 1 153 ? 11.512 8.640 -9.515 1.00 91.69 153 ARG A CA 1
ATOM 1190 C C . ARG A 1 153 ? 11.023 9.391 -8.291 1.00 91.69 153 ARG A C 1
ATOM 1192 O O . ARG A 1 153 ? 10.976 10.614 -8.260 1.00 91.69 153 ARG A O 1
ATOM 1199 N N . GLU A 1 154 ? 10.691 8.637 -7.256 1.00 90.69 154 GLU A N 1
ATOM 1200 C CA . GLU A 1 154 ? 10.085 9.145 -6.036 1.00 90.69 154 GLU A CA 1
ATOM 1201 C C . GLU A 1 154 ? 10.698 8.509 -4.796 1.00 90.69 154 GLU A C 1
ATOM 1203 O O . GLU A 1 154 ? 11.362 7.470 -4.827 1.00 90.69 154 GLU A O 1
ATOM 1208 N N . THR A 1 155 ? 10.456 9.165 -3.666 1.00 91.44 155 THR A N 1
ATOM 1209 C CA . THR A 1 155 ? 10.839 8.667 -2.350 1.00 91.44 155 THR A CA 1
ATOM 1210 C C . THR A 1 155 ? 9.597 8.580 -1.477 1.00 91.44 155 THR A C 1
ATOM 1212 O O . THR A 1 155 ? 8.929 9.585 -1.233 1.00 91.44 155 THR A O 1
ATOM 1215 N N . GLN A 1 156 ? 9.302 7.387 -0.969 1.00 91.00 156 GLN A N 1
ATOM 1216 C CA . GLN A 1 156 ? 8.213 7.160 -0.024 1.00 91.00 156 GLN A CA 1
ATOM 1217 C C . GLN A 1 156 ? 8.768 7.012 1.392 1.00 91.00 156 GLN A C 1
ATOM 1219 O O . GLN A 1 156 ? 9.861 6.494 1.600 1.00 91.00 156 GLN A O 1
ATOM 1224 N N . LYS A 1 157 ? 8.030 7.480 2.402 1.00 93.94 157 LYS A N 1
ATOM 1225 C CA . LYS A 1 157 ? 8.432 7.296 3.806 1.00 93.94 157 LYS A CA 1
ATOM 1226 C C . LYS A 1 157 ? 8.236 5.830 4.183 1.00 93.94 157 LYS A C 1
ATOM 1228 O O . LYS A 1 157 ? 7.117 5.351 4.054 1.00 93.94 157 LYS A O 1
ATOM 1233 N N . GLY A 1 158 ? 9.238 5.179 4.774 1.00 93.19 158 GLY A N 1
ATOM 1234 C CA . GLY A 1 158 ? 9.168 3.761 5.162 1.00 93.19 158 GLY A CA 1
ATOM 1235 C C . GLY A 1 158 ? 7.947 3.436 6.029 1.00 93.19 158 GLY A C 1
ATOM 1236 O O . GLY A 1 158 ? 7.198 2.512 5.743 1.00 93.19 158 GLY A O 1
ATOM 1237 N N . VAL A 1 159 ? 7.618 4.298 6.999 1.00 92.94 159 VAL A N 1
ATOM 1238 C CA . VAL A 1 159 ? 6.398 4.182 7.838 1.00 92.94 159 VAL A CA 1
ATOM 1239 C C . VAL A 1 159 ? 5.064 4.225 7.079 1.00 92.94 159 VAL A C 1
ATOM 1241 O O . VAL A 1 159 ? 4.022 4.026 7.697 1.00 92.94 159 VAL A O 1
ATOM 1244 N N . ARG A 1 160 ? 5.073 4.574 5.791 1.00 91.56 160 ARG A N 1
ATOM 1245 C CA . ARG A 1 160 ? 3.918 4.575 4.885 1.00 91.56 160 ARG A CA 1
ATOM 1246 C C . ARG A 1 160 ? 4.048 3.551 3.767 1.00 91.56 160 ARG A C 1
ATOM 1248 O O . ARG A 1 160 ? 3.073 3.364 3.061 1.00 91.56 160 ARG A O 1
ATOM 1255 N N . THR A 1 161 ? 5.181 2.877 3.636 1.00 92.44 161 THR A N 1
ATOM 1256 C CA . THR A 1 161 ? 5.368 1.795 2.672 1.00 92.44 161 THR A CA 1
ATOM 1257 C C . THR A 1 161 ? 4.900 0.492 3.306 1.00 92.44 161 THR A C 1
ATOM 1259 O O . THR A 1 161 ? 5.366 0.126 4.388 1.00 92.44 161 THR A O 1
ATOM 1262 N N . PHE A 1 162 ? 3.950 -0.183 2.665 1.00 89.19 162 PHE A N 1
ATOM 1263 C CA . PHE A 1 162 ? 3.488 -1.503 3.080 1.00 89.19 162 PHE A CA 1
ATOM 1264 C C . PHE A 1 162 ? 4.390 -2.594 2.489 1.00 89.19 162 PHE A C 1
ATOM 1266 O O . PHE A 1 162 ? 4.820 -2.498 1.343 1.00 89.19 162 PHE A O 1
ATOM 1273 N N . SER A 1 163 ? 4.634 -3.660 3.250 1.00 85.12 163 SER A N 1
ATOM 1274 C CA . SER A 1 163 ? 5.256 -4.886 2.742 1.00 85.12 163 SER A CA 1
ATOM 1275 C C . SER A 1 163 ? 4.671 -6.103 3.446 1.00 85.12 163 SER A C 1
ATOM 1277 O O . SER A 1 163 ? 4.726 -6.203 4.667 1.00 85.12 163 SER A O 1
ATOM 1279 N N . ALA A 1 164 ? 4.158 -7.072 2.690 1.00 77.75 164 ALA A N 1
ATOM 1280 C CA . ALA A 1 164 ? 3.712 -8.334 3.279 1.00 77.75 164 ALA A CA 1
ATOM 1281 C C . ALA A 1 164 ? 4.878 -9.142 3.894 1.00 77.75 164 ALA A C 1
ATOM 1283 O O . ALA A 1 164 ? 4.645 -9.954 4.783 1.00 77.75 164 ALA A O 1
ATOM 1284 N N . LEU A 1 165 ? 6.125 -8.893 3.464 1.00 76.88 165 LEU A N 1
ATOM 1285 C CA . LEU A 1 165 ? 7.324 -9.558 3.996 1.00 76.88 165 LEU A CA 1
ATOM 1286 C C . LEU A 1 165 ? 7.769 -9.024 5.360 1.00 76.88 165 LEU A C 1
ATOM 1288 O O . LEU A 1 165 ? 8.514 -9.706 6.056 1.00 76.88 165 LEU A O 1
ATOM 1292 N N . HIS A 1 166 ? 7.337 -7.816 5.726 1.00 81.75 166 HIS A N 1
ATOM 1293 C CA . HIS A 1 166 ? 7.811 -7.112 6.920 1.00 81.75 166 HIS A CA 1
ATOM 1294 C C . HIS A 1 166 ? 6.685 -6.786 7.907 1.00 81.75 166 HIS A C 1
ATOM 1296 O O . HIS A 1 166 ? 6.776 -5.826 8.674 1.00 81.75 166 HIS A O 1
ATOM 1302 N N . LEU A 1 167 ? 5.589 -7.555 7.889 1.00 81.50 167 LEU A N 1
ATOM 1303 C CA . LEU A 1 167 ? 4.494 -7.373 8.850 1.00 81.50 167 LEU A CA 1
ATOM 1304 C C . LEU A 1 167 ? 4.943 -7.610 10.300 1.00 81.50 167 LEU A C 1
ATOM 1306 O O . LEU A 1 167 ? 4.381 -7.011 11.213 1.00 81.50 167 LEU A O 1
ATOM 1310 N N . ASP A 1 168 ? 5.992 -8.403 10.512 1.00 80.94 168 ASP A N 1
ATOM 1311 C CA . ASP A 1 168 ? 6.650 -8.606 11.806 1.00 80.94 168 ASP A CA 1
ATOM 1312 C C . ASP A 1 168 ? 7.217 -7.304 12.403 1.00 80.94 168 ASP A C 1
ATOM 1314 O O . ASP A 1 168 ? 7.287 -7.151 13.624 1.00 80.94 168 ASP A O 1
ATOM 1318 N N . GLN A 1 169 ? 7.548 -6.319 11.562 1.00 86.00 169 GLN A N 1
ATOM 1319 C CA . GLN A 1 169 ? 7.978 -4.995 12.016 1.00 86.00 169 GLN A CA 1
ATOM 1320 C C . GLN A 1 169 ? 6.819 -4.154 12.579 1.00 86.00 169 GLN A C 1
ATOM 1322 O O . GLN A 1 169 ? 7.043 -3.156 13.278 1.00 86.00 169 GLN A O 1
ATOM 1327 N N . VAL A 1 170 ? 5.565 -4.529 12.307 1.00 87.00 170 VAL A N 1
ATOM 1328 C CA . VAL A 1 170 ? 4.393 -3.841 12.848 1.00 87.00 170 VAL A CA 1
ATOM 1329 C C . VAL A 1 170 ? 4.133 -4.324 14.270 1.00 87.00 170 VAL A C 1
ATOM 1331 O O . VAL A 1 170 ? 3.542 -5.370 14.508 1.00 87.00 170 VAL A O 1
ATOM 1334 N N . THR A 1 171 ? 4.526 -3.512 15.253 1.00 88.88 171 THR A N 1
ATOM 1335 C CA . THR A 1 171 ? 4.282 -3.841 16.662 1.00 88.88 171 THR A CA 1
ATOM 1336 C C . THR A 1 171 ? 2.773 -3.896 16.966 1.00 88.88 171 THR A C 1
ATOM 1338 O O . THR A 1 171 ? 2.110 -2.853 16.807 1.00 88.88 171 THR A O 1
ATOM 1341 N N . PRO A 1 172 ? 2.247 -5.020 17.496 1.00 90.12 172 PRO A N 1
ATOM 1342 C CA . PRO A 1 172 ? 0.853 -5.141 17.923 1.00 90.12 172 PRO A CA 1
ATOM 1343 C C . PRO A 1 172 ? 0.468 -4.129 19.010 1.00 90.12 172 PRO A C 1
ATOM 1345 O O . PRO A 1 172 ? 1.320 -3.469 19.625 1.00 90.12 172 PRO A O 1
ATOM 1348 N N . LEU A 1 173 ? -0.830 -3.979 19.263 1.00 92.69 173 LEU A N 1
ATOM 1349 C CA . LEU A 1 173 ? -1.319 -3.233 20.417 1.00 92.69 173 LEU A CA 1
ATOM 1350 C C . LEU A 1 173 ? -1.268 -4.110 21.670 1.00 92.69 173 LEU A C 1
ATOM 1352 O O . LEU A 1 173 ? -1.756 -5.234 21.681 1.00 92.69 173 LEU A O 1
ATOM 1356 N N . SER A 1 174 ? -0.717 -3.566 22.754 1.00 92.44 174 SER A N 1
ATOM 1357 C CA . SER A 1 174 ? -0.689 -4.236 24.060 1.00 92.44 174 SER A CA 1
ATOM 1358 C C . SER A 1 174 ? -1.980 -4.061 24.864 1.00 92.44 174 SER A C 1
ATOM 1360 O O . SER A 1 174 ? -2.209 -4.771 25.835 1.00 92.44 174 SER A O 1
ATOM 1362 N N . SER A 1 175 ? -2.798 -3.068 24.514 1.00 94.88 175 SER A N 1
ATOM 1363 C CA . SER A 1 175 ? -4.058 -2.740 25.186 1.00 94.88 175 SER A CA 1
ATOM 1364 C C . SER A 1 175 ? -4.941 -1.892 24.271 1.00 94.88 175 SER A C 1
ATOM 1366 O O . SER A 1 175 ? -4.439 -1.229 23.355 1.00 94.88 175 SER A O 1
ATOM 1368 N N . ILE A 1 176 ? -6.251 -1.885 24.537 1.00 95.69 176 ILE A N 1
ATOM 1369 C CA . ILE A 1 176 ? -7.199 -1.042 23.807 1.00 95.69 176 ILE A CA 1
ATOM 1370 C C . ILE A 1 176 ? -6.894 0.431 24.127 1.00 95.69 176 ILE A C 1
ATOM 1372 O O . ILE A 1 176 ? -6.879 0.830 25.297 1.00 95.69 176 ILE A O 1
ATOM 1376 N N . PRO A 1 177 ? -6.621 1.272 23.117 1.00 94.69 177 PRO A N 1
ATOM 1377 C CA . PRO A 1 177 ? -6.263 2.659 23.344 1.00 94.69 177 PRO A CA 1
ATOM 1378 C C . PRO A 1 177 ? -7.475 3.492 23.777 1.00 94.69 177 PRO A C 1
ATOM 1380 O O . PRO A 1 177 ? -8.576 3.364 23.249 1.00 94.69 177 PRO A O 1
ATOM 1383 N N . LYS A 1 178 ? -7.237 4.475 24.655 1.00 94.38 178 LYS A N 1
ATOM 1384 C CA . LYS A 1 178 ? -8.257 5.470 25.050 1.00 94.38 178 LYS A CA 1
ATOM 1385 C C . LYS A 1 178 ? -8.782 6.308 23.877 1.00 94.38 178 LYS A C 1
ATOM 1387 O O . LYS A 1 178 ? -9.892 6.823 23.931 1.00 94.38 178 LYS A O 1
ATOM 1392 N N . THR A 1 179 ? -7.980 6.469 22.827 1.00 95.56 179 THR A N 1
ATOM 1393 C CA . THR A 1 179 ? -8.335 7.238 21.628 1.00 95.56 179 THR A CA 1
ATOM 1394 C C . THR A 1 179 ? -7.899 6.465 20.398 1.00 95.56 179 THR A C 1
ATOM 1396 O O . THR A 1 179 ? -6.727 6.090 20.289 1.00 95.56 179 THR A O 1
ATOM 1399 N N . TRP A 1 180 ? -8.811 6.265 19.457 1.00 97.12 180 TRP A N 1
ATOM 1400 C CA . TRP A 1 180 ? -8.491 5.649 18.179 1.00 97.12 180 TRP A CA 1
ATOM 1401 C C . TRP A 1 180 ? -8.059 6.700 17.158 1.00 97.12 180 TRP A C 1
ATOM 1403 O O . TRP A 1 180 ? -8.520 7.836 17.156 1.00 97.12 180 TRP A O 1
ATOM 1413 N N . ASN A 1 181 ? -7.103 6.317 16.320 1.00 96.00 181 ASN A N 1
ATOM 1414 C CA . ASN A 1 181 ? -6.751 7.014 15.090 1.00 96.00 181 ASN A CA 1
ATOM 1415 C C . ASN A 1 181 ? -6.378 5.959 14.043 1.00 96.00 181 ASN A C 1
ATOM 1417 O O . ASN A 1 181 ? -6.085 4.817 14.410 1.00 96.00 181 ASN A O 1
ATOM 1421 N N . VAL A 1 182 ? -6.371 6.338 12.761 1.00 96.19 182 VAL A N 1
ATOM 1422 C CA . VAL A 1 182 ? -6.124 5.401 11.650 1.00 96.19 182 VAL A CA 1
ATOM 1423 C C . VAL A 1 182 ? -4.831 4.618 11.869 1.00 96.19 182 VAL A C 1
ATOM 1425 O O . VAL A 1 182 ? -4.800 3.411 11.696 1.00 96.19 182 VAL A O 1
ATOM 1428 N N . ARG A 1 183 ? -3.767 5.262 12.364 1.00 94.19 183 ARG A N 1
ATOM 1429 C CA . ARG A 1 183 ? -2.493 4.580 12.636 1.00 94.19 183 ARG A CA 1
ATOM 1430 C C . ARG A 1 183 ? -2.616 3.485 13.703 1.00 94.19 183 ARG A C 1
ATOM 143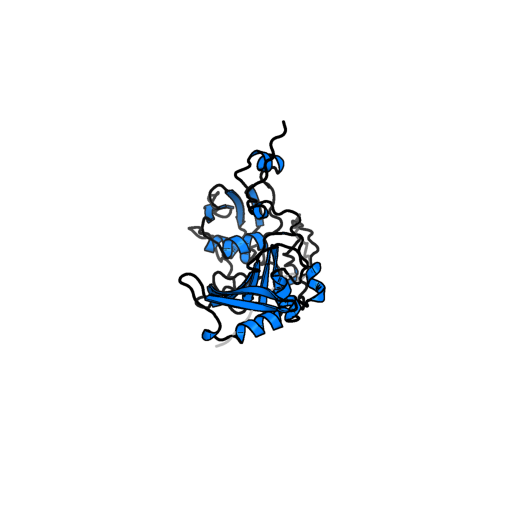2 O O . ARG A 1 183 ? -1.979 2.448 13.563 1.00 94.19 183 ARG A O 1
ATOM 1439 N N . ARG A 1 184 ? -3.368 3.711 14.785 1.00 95.50 184 ARG A N 1
ATOM 1440 C CA . ARG A 1 184 ? -3.596 2.702 15.836 1.00 95.50 184 ARG A CA 1
ATOM 1441 C C . ARG A 1 184 ? -4.469 1.561 15.323 1.00 95.50 184 ARG A C 1
ATOM 1443 O O . ARG A 1 184 ? -4.106 0.416 15.555 1.00 95.50 184 ARG A O 1
ATOM 1450 N N . ALA A 1 185 ? -5.545 1.882 14.603 1.00 96.00 185 ALA A N 1
ATOM 1451 C CA . ALA A 1 185 ? -6.418 0.891 13.974 1.00 96.00 185 ALA A CA 1
ATOM 1452 C C . ALA A 1 185 ? -5.622 0.007 13.012 1.00 96.00 185 ALA A C 1
ATOM 1454 O O . ALA A 1 185 ? -5.582 -1.206 13.172 1.00 96.00 185 ALA A O 1
ATOM 1455 N N . MET A 1 186 ? -4.862 0.626 12.107 1.00 95.00 186 MET A N 1
ATOM 1456 C CA . MET A 1 186 ? -4.055 -0.111 11.147 1.00 95.00 186 MET A CA 1
ATOM 1457 C C . MET A 1 186 ? -2.942 -0.939 11.782 1.00 95.00 186 MET A C 1
ATOM 1459 O O . MET A 1 186 ? -2.616 -1.985 11.247 1.00 95.00 186 MET A O 1
ATOM 1463 N N . ARG A 1 187 ? -2.363 -0.518 12.915 1.00 93.19 187 ARG A N 1
ATOM 1464 C CA . ARG A 1 187 ? -1.405 -1.364 13.643 1.00 93.19 187 ARG A CA 1
ATOM 1465 C C . ARG A 1 187 ? -2.050 -2.654 14.132 1.00 93.19 187 ARG A C 1
ATOM 1467 O O . ARG A 1 187 ? -1.460 -3.696 13.907 1.00 93.19 187 ARG A O 1
ATOM 1474 N N . ALA A 1 188 ? -3.228 -2.571 14.755 1.00 92.31 188 ALA A N 1
ATOM 1475 C CA . ALA A 1 188 ? -3.971 -3.755 15.189 1.00 92.31 188 ALA A CA 1
ATOM 1476 C C . ALA A 1 188 ? -4.342 -4.641 13.993 1.00 92.31 188 ALA A C 1
ATOM 1478 O O . ALA A 1 188 ? -4.114 -5.845 14.018 1.00 92.31 188 ALA A O 1
ATOM 1479 N N . ILE A 1 189 ? -4.835 -4.016 12.918 1.00 91.75 189 ILE A N 1
ATOM 1480 C CA . ILE A 1 189 ? -5.206 -4.701 11.679 1.00 91.75 189 ILE A CA 1
ATOM 1481 C C . ILE A 1 189 ? -4.024 -5.449 11.077 1.00 91.75 189 ILE A C 1
ATOM 1483 O O . ILE A 1 189 ? -4.104 -6.653 10.888 1.00 91.75 189 ILE A O 1
ATOM 1487 N N . LEU A 1 190 ? -2.920 -4.756 10.805 1.00 89.38 190 LEU A N 1
ATOM 1488 C CA . LEU A 1 190 ? -1.738 -5.333 10.164 1.00 89.38 190 LEU A CA 1
ATOM 1489 C C . LEU A 1 190 ? -1.028 -6.363 11.050 1.00 89.38 190 LEU A C 1
ATOM 1491 O O . LEU A 1 190 ? -0.382 -7.261 10.521 1.00 89.38 190 LEU A O 1
ATOM 1495 N N . SER A 1 191 ? -1.167 -6.263 12.375 1.00 87.31 191 SER A N 1
ATOM 1496 C CA . SER A 1 191 ? -0.637 -7.251 13.314 1.00 87.31 191 SER A CA 1
ATOM 1497 C C . SER A 1 191 ? -1.575 -8.436 13.568 1.00 87.31 191 SER A C 1
ATOM 1499 O O . SER A 1 191 ? -1.314 -9.200 14.490 1.00 87.31 191 SER A O 1
ATOM 1501 N N . GLY A 1 192 ? -2.680 -8.573 12.827 1.00 86.56 192 GLY A N 1
ATOM 1502 C CA . GLY A 1 192 ? -3.621 -9.693 12.955 1.00 86.56 192 GLY A CA 1
ATOM 1503 C C . GLY A 1 192 ? -4.575 -9.630 14.149 1.00 86.56 192 GLY A C 1
ATOM 1504 O O . GLY A 1 192 ? -5.314 -10.579 14.379 1.00 86.56 192 GLY A O 1
ATOM 1505 N N . GLN A 1 193 ? -4.632 -8.515 14.883 1.00 90.00 193 GLN A N 1
ATOM 1506 C CA . GLN A 1 193 ? -5.532 -8.331 16.031 1.00 90.00 193 GLN A CA 1
ATOM 1507 C C . GLN A 1 193 ? -6.962 -7.979 15.585 1.00 90.00 193 GLN A C 1
ATOM 1509 O O . GLN A 1 193 ? -7.556 -7.003 16.047 1.00 90.00 193 GLN A O 1
ATOM 1514 N N . VAL A 1 194 ? -7.502 -8.738 14.630 1.00 89.06 194 VAL A N 1
ATOM 1515 C CA . VAL A 1 194 ? -8.816 -8.519 14.016 1.00 89.06 194 VAL A CA 1
ATOM 1516 C C . VAL A 1 194 ? -9.609 -9.805 14.090 1.00 89.06 194 VAL A C 1
ATOM 1518 O O . VAL A 1 194 ? -9.214 -10.826 13.537 1.00 89.06 194 VAL A O 1
ATOM 1521 N N . GLN A 1 195 ? -10.760 -9.731 14.745 1.00 89.19 195 GLN A N 1
ATOM 1522 C CA . GLN A 1 195 ? -11.724 -10.821 14.772 1.00 89.19 195 GLN A CA 1
ATOM 1523 C C . GLN A 1 195 ? -12.586 -10.824 13.507 1.00 89.19 195 GLN A C 1
ATOM 1525 O O . GLN A 1 195 ? -12.914 -11.883 12.973 1.00 89.19 195 GLN A O 1
ATOM 1530 N N . ARG A 1 196 ? -12.985 -9.631 13.054 1.00 89.25 196 ARG A N 1
ATOM 1531 C CA . ARG A 1 196 ? -13.912 -9.444 11.938 1.00 89.25 196 ARG A CA 1
ATOM 1532 C C . ARG A 1 196 ? -13.724 -8.071 11.301 1.00 89.25 196 ARG A C 1
ATOM 1534 O O . ARG A 1 196 ? -13.469 -7.098 12.006 1.00 89.25 196 ARG A O 1
ATOM 1541 N N . TRP A 1 197 ? -13.876 -7.997 9.985 1.00 91.81 197 TRP A N 1
ATOM 1542 C CA . TRP A 1 197 ? -13.991 -6.746 9.242 1.00 91.81 197 TRP A CA 1
ATOM 1543 C C . TRP A 1 197 ? -15.142 -6.881 8.253 1.00 91.81 197 TRP A C 1
ATOM 1545 O O . TRP A 1 197 ? -15.113 -7.753 7.386 1.00 91.81 197 TRP A O 1
ATOM 1555 N N . ASP A 1 198 ? -16.148 -6.031 8.397 1.00 92.69 198 ASP A N 1
ATOM 1556 C CA . ASP A 1 198 ? -17.294 -5.940 7.503 1.00 92.69 198 ASP A CA 1
ATOM 1557 C C . ASP A 1 198 ? -17.255 -4.636 6.703 1.00 92.69 198 ASP A C 1
ATOM 1559 O O . ASP A 1 198 ? -16.830 -3.587 7.191 1.00 92.69 198 ASP A O 1
ATOM 1563 N N . ILE A 1 199 ? -17.712 -4.715 5.459 1.00 92.62 199 ILE A N 1
ATOM 1564 C CA . ILE A 1 199 ? -18.025 -3.574 4.611 1.00 92.62 199 ILE A CA 1
ATOM 1565 C C . ILE A 1 199 ? -19.496 -3.222 4.857 1.00 92.62 199 ILE A C 1
ATOM 1567 O O . ILE A 1 199 ? -20.393 -4.016 4.562 1.00 92.62 199 ILE A O 1
ATOM 1571 N N . ASP A 1 200 ? -19.744 -2.017 5.367 1.00 93.00 200 ASP A N 1
ATOM 1572 C CA . ASP A 1 200 ? -21.089 -1.490 5.638 1.00 93.00 200 ASP A CA 1
ATOM 1573 C C . ASP A 1 200 ? -21.693 -0.805 4.406 1.00 93.00 200 ASP A C 1
ATOM 1575 O O . ASP A 1 200 ? -22.915 -0.675 4.264 1.00 93.00 200 ASP A O 1
ATOM 1579 N N . GLY A 1 201 ? -20.835 -0.359 3.490 1.00 90.94 201 GLY A N 1
ATOM 1580 C CA . GLY A 1 201 ? -21.237 0.128 2.181 1.00 90.94 201 GLY A CA 1
ATOM 1581 C C . GLY A 1 201 ? -20.115 0.857 1.457 1.00 90.94 201 GLY A C 1
ATOM 1582 O O . GLY A 1 201 ? -19.428 1.692 2.047 1.00 90.94 201 GLY A O 1
ATOM 1583 N N . VAL A 1 202 ? -19.982 0.570 0.168 1.00 88.50 202 VAL A N 1
ATOM 1584 C CA . VAL A 1 202 ? -19.194 1.345 -0.789 1.00 88.50 202 VAL A CA 1
ATOM 1585 C C . VAL A 1 202 ? -20.160 2.135 -1.661 1.00 88.50 202 VAL A C 1
ATOM 1587 O O . VAL A 1 202 ? -21.112 1.561 -2.191 1.00 88.50 202 VAL A O 1
ATOM 1590 N N . TYR A 1 203 ? -19.922 3.438 -1.768 1.00 87.88 203 TYR A N 1
ATOM 1591 C CA . TYR A 1 203 ? -20.774 4.382 -2.478 1.00 87.88 203 TYR A CA 1
ATOM 1592 C C . TYR A 1 203 ? -19.988 5.041 -3.602 1.00 87.88 203 TYR A C 1
ATOM 1594 O O . TYR A 1 203 ? -18.842 5.460 -3.420 1.00 87.88 203 TYR A O 1
ATOM 1602 N N . THR A 1 204 ? -20.638 5.151 -4.747 1.00 86.75 204 THR A N 1
ATOM 1603 C CA . THR A 1 204 ? -20.182 5.843 -5.942 1.00 86.75 204 THR A CA 1
ATOM 1604 C C . THR A 1 204 ? -21.193 6.922 -6.325 1.00 86.75 204 THR A C 1
ATOM 1606 O O . THR A 1 204 ? -22.236 7.071 -5.686 1.00 86.75 204 THR A O 1
ATOM 1609 N N . ASP A 1 205 ? -20.899 7.693 -7.371 1.00 87.62 205 ASP A N 1
ATOM 1610 C CA . ASP A 1 205 ? -21.879 8.631 -7.927 1.00 87.62 205 ASP A CA 1
ATOM 1611 C C . ASP A 1 205 ? -23.003 7.909 -8.711 1.00 87.62 205 ASP A C 1
ATOM 1613 O O . ASP A 1 205 ? -24.013 8.527 -9.052 1.00 87.62 205 ASP A O 1
ATOM 1617 N N . ASP A 1 206 ? -22.874 6.594 -8.954 1.00 88.25 206 ASP A N 1
ATOM 1618 C CA . ASP A 1 206 ? -23.901 5.746 -9.568 1.00 88.25 206 ASP A CA 1
ATOM 1619 C C . ASP A 1 206 ? -24.619 4.886 -8.515 1.00 88.25 206 ASP A C 1
ATOM 1621 O O . ASP A 1 206 ? -24.371 3.691 -8.327 1.00 88.25 206 ASP A O 1
ATOM 1625 N N . TYR A 1 207 ? -25.589 5.507 -7.845 1.00 86.00 207 TYR A N 1
ATOM 1626 C CA . TYR A 1 207 ? -26.409 4.843 -6.831 1.00 86.00 207 TYR A CA 1
ATOM 1627 C C . TYR A 1 207 ? -27.212 3.643 -7.361 1.00 86.00 207 TYR A C 1
ATOM 1629 O O . TYR A 1 207 ? -27.578 2.762 -6.578 1.00 86.00 207 TYR A O 1
ATOM 1637 N N . ALA A 1 208 ? -27.525 3.597 -8.662 1.00 90.00 208 ALA A N 1
ATOM 1638 C CA . ALA A 1 208 ? -28.243 2.466 -9.243 1.00 90.00 208 ALA A CA 1
ATOM 1639 C C . ALA A 1 208 ? -27.328 1.239 -9.322 1.00 90.00 208 ALA A C 1
ATOM 1641 O O . ALA A 1 208 ? -27.740 0.141 -8.931 1.00 90.00 208 ALA A O 1
ATOM 1642 N N . LEU A 1 209 ? -26.079 1.441 -9.753 1.00 85.00 209 LEU A N 1
ATOM 1643 C CA . LEU A 1 209 ? -25.043 0.413 -9.747 1.00 85.00 209 LEU A CA 1
ATOM 1644 C C . LEU A 1 209 ? -24.708 -0.049 -8.325 1.00 85.00 209 LEU A C 1
ATOM 1646 O O . LEU A 1 209 ? -24.633 -1.256 -8.079 1.00 85.00 209 LEU A O 1
ATOM 1650 N N . ASP A 1 210 ? -24.561 0.882 -7.381 1.00 87.50 210 ASP A N 1
ATOM 1651 C CA . ASP A 1 210 ? -24.290 0.541 -5.983 1.00 87.50 210 ASP A CA 1
ATOM 1652 C C . ASP A 1 210 ? -25.394 -0.348 -5.412 1.00 87.50 210 ASP A C 1
ATOM 1654 O O . ASP A 1 210 ? -25.121 -1.400 -4.832 1.00 87.50 210 ASP A O 1
ATOM 1658 N N . ASN A 1 211 ? -26.657 0.026 -5.631 1.00 90.62 211 ASN A N 1
ATOM 1659 C CA . ASN A 1 211 ? -27.796 -0.754 -5.167 1.00 90.62 211 ASN A CA 1
ATOM 1660 C C . ASN A 1 211 ? -27.851 -2.141 -5.831 1.00 90.62 211 ASN A C 1
ATOM 1662 O O . ASN A 1 211 ? -28.108 -3.133 -5.149 1.00 90.62 211 ASN A O 1
ATOM 1666 N N . ALA A 1 212 ? -27.550 -2.240 -7.131 1.00 89.94 212 ALA A N 1
ATOM 1667 C CA . ALA A 1 212 ? -27.462 -3.523 -7.834 1.00 89.94 212 ALA A CA 1
ATOM 1668 C C . ALA A 1 212 ? -26.373 -4.445 -7.249 1.00 89.94 212 ALA A C 1
ATOM 1670 O O . ALA A 1 212 ? -26.540 -5.663 -7.233 1.00 89.94 212 ALA A O 1
ATOM 1671 N N . ARG A 1 213 ? -25.290 -3.866 -6.714 1.00 82.06 213 ARG A N 1
ATOM 1672 C CA . ARG A 1 213 ? -24.197 -4.571 -6.021 1.00 82.06 213 ARG A CA 1
ATOM 1673 C C . ARG A 1 213 ? -24.405 -4.696 -4.508 1.00 82.06 213 ARG A C 1
ATOM 1675 O O . ARG A 1 213 ? -23.478 -5.086 -3.798 1.00 82.06 213 ARG A O 1
ATOM 1682 N N . ASN A 1 214 ? -25.585 -4.347 -3.988 1.00 91.06 214 ASN A N 1
ATOM 1683 C CA . ASN A 1 214 ? -25.869 -4.291 -2.550 1.00 91.06 214 ASN A CA 1
ATOM 1684 C C . ASN A 1 214 ? -24.818 -3.474 -1.764 1.00 91.06 214 ASN A C 1
ATOM 1686 O O . ASN A 1 214 ? -24.407 -3.849 -0.665 1.00 91.06 214 ASN A O 1
ATOM 1690 N N . PHE A 1 215 ? -24.333 -2.379 -2.356 1.00 88.69 215 PHE A N 1
ATOM 1691 C CA . PHE A 1 215 ? -23.292 -1.502 -1.810 1.00 88.69 215 PHE A CA 1
ATOM 1692 C C . PHE A 1 215 ? -22.011 -2.256 -1.418 1.00 88.69 215 PHE A C 1
ATOM 1694 O O . PHE A 1 215 ? -21.290 -1.831 -0.520 1.00 88.69 215 PHE A O 1
ATOM 1701 N N . CYS A 1 216 ? -21.741 -3.407 -2.044 1.00 86.69 216 CYS A N 1
ATOM 1702 C CA . CYS A 1 216 ? -20.633 -4.303 -1.699 1.00 86.69 216 CYS A CA 1
ATOM 1703 C C . CYS A 1 216 ? -20.621 -4.735 -0.220 1.00 86.69 216 CYS A C 1
ATOM 1705 O O . CYS A 1 216 ? -19.561 -5.027 0.333 1.00 86.69 216 CYS A O 1
ATOM 1707 N N . ARG A 1 217 ? -21.789 -4.744 0.435 1.00 90.50 217 ARG A N 1
ATOM 1708 C CA . ARG A 1 217 ? -21.916 -5.105 1.848 1.00 90.50 217 ARG A CA 1
ATOM 1709 C C . ARG A 1 217 ? -21.566 -6.562 2.089 1.00 90.50 217 ARG A C 1
ATOM 1711 O O . ARG A 1 217 ? -21.981 -7.438 1.332 1.00 90.50 217 ARG A O 1
ATOM 1718 N N . GLY A 1 218 ? -20.913 -6.822 3.213 1.00 89.94 218 GLY A N 1
ATOM 1719 C CA . GLY A 1 218 ? -20.583 -8.175 3.645 1.00 89.94 218 GLY A CA 1
ATOM 1720 C C . GLY A 1 218 ? -19.265 -8.235 4.396 1.00 89.94 218 GLY A C 1
ATOM 1721 O O . GLY A 1 218 ? -18.646 -7.213 4.678 1.00 89.94 218 GLY A O 1
ATOM 1722 N N . GLN A 1 219 ? -18.832 -9.448 4.720 1.00 85.94 219 GLN A N 1
ATOM 1723 C CA . GLN A 1 219 ? -17.526 -9.653 5.330 1.00 85.94 219 GLN A CA 1
ATOM 1724 C C . GLN A 1 219 ? -16.428 -9.355 4.303 1.00 85.94 219 GLN A C 1
ATOM 1726 O O . GLN A 1 219 ? -16.484 -9.831 3.171 1.00 85.94 219 GLN A O 1
ATOM 1731 N N . LEU A 1 220 ? -15.420 -8.580 4.700 1.00 79.31 220 LEU A N 1
ATOM 1732 C CA . LEU A 1 220 ? -14.251 -8.327 3.870 1.00 79.31 220 LEU A CA 1
ATOM 1733 C C . LEU A 1 220 ? -13.458 -9.628 3.702 1.00 79.31 220 LEU A C 1
ATOM 1735 O O . LEU A 1 220 ? -13.107 -10.271 4.691 1.00 79.31 220 LEU A O 1
ATOM 1739 N N . GLU A 1 221 ? -13.149 -9.989 2.459 1.00 71.50 221 GLU A N 1
ATOM 1740 C CA . GLU A 1 221 ? -12.335 -11.169 2.146 1.00 71.50 221 GLU A CA 1
ATOM 1741 C C . GLU A 1 221 ? -10.845 -10.813 1.997 1.00 71.50 221 GLU A C 1
ATOM 1743 O O . GLU A 1 221 ? -9.983 -11.489 2.560 1.00 71.50 221 GLU A O 1
ATOM 1748 N N . ASP A 1 222 ? -10.525 -9.710 1.308 1.00 73.50 222 ASP A N 1
ATOM 1749 C CA . ASP A 1 222 ? -9.149 -9.225 1.123 1.00 73.50 222 ASP A CA 1
ATOM 1750 C C . ASP A 1 222 ? -8.744 -8.191 2.189 1.00 73.50 222 ASP A C 1
ATOM 1752 O O . ASP A 1 222 ? -8.720 -6.973 1.969 1.00 73.50 222 ASP A O 1
ATOM 1756 N N . TYR A 1 223 ? -8.401 -8.697 3.374 1.00 77.38 223 TYR A N 1
ATOM 1757 C CA . TYR A 1 223 ? -7.954 -7.880 4.506 1.00 77.38 223 TYR A CA 1
ATOM 1758 C C . TYR A 1 223 ? -6.711 -7.048 4.180 1.00 77.38 223 TYR A C 1
ATOM 1760 O O . TYR A 1 223 ? -6.630 -5.874 4.547 1.00 77.38 223 TYR A O 1
ATOM 1768 N N . LEU A 1 224 ? -5.722 -7.642 3.510 1.00 77.38 224 LEU A N 1
ATOM 1769 C CA . LEU A 1 224 ? -4.411 -7.018 3.350 1.00 77.38 224 LEU A CA 1
ATOM 1770 C C . LEU A 1 224 ? -4.347 -6.044 2.180 1.00 77.38 224 LEU A C 1
ATOM 1772 O O . LEU A 1 224 ? -3.700 -5.006 2.327 1.00 77.38 224 LEU A O 1
ATOM 1776 N N . GLY A 1 225 ? -5.056 -6.282 1.075 1.00 78.50 225 GLY A N 1
ATOM 1777 C CA . GLY A 1 225 ? -5.168 -5.283 0.012 1.00 78.50 225 GLY A CA 1
ATOM 1778 C C . GLY A 1 225 ? -5.921 -4.035 0.476 1.00 78.50 225 GLY A C 1
ATOM 1779 O O . GLY A 1 225 ? -5.498 -2.903 0.204 1.00 78.50 225 GLY A O 1
ATOM 1780 N N . LYS A 1 226 ? -6.989 -4.201 1.272 1.00 84.25 226 LYS A N 1
ATOM 1781 C CA . LYS A 1 226 ? -7.658 -3.076 1.945 1.00 84.25 226 LYS A CA 1
ATOM 1782 C C . LYS A 1 226 ? -6.715 -2.380 2.929 1.00 84.25 226 LYS A C 1
ATOM 1784 O O . LYS A 1 226 ? -6.538 -1.165 2.845 1.00 84.25 226 LYS A O 1
ATOM 1789 N N . ALA A 1 227 ? -6.053 -3.132 3.808 1.00 88.69 227 ALA A N 1
ATOM 1790 C CA . ALA A 1 227 ? -5.141 -2.572 4.799 1.00 88.69 227 ALA A CA 1
ATOM 1791 C C . ALA A 1 227 ? -3.980 -1.789 4.167 1.00 88.69 227 ALA A C 1
ATOM 1793 O O . ALA A 1 227 ? -3.664 -0.689 4.623 1.00 88.69 227 ALA A O 1
ATOM 1794 N N . ARG A 1 228 ? -3.388 -2.306 3.084 1.00 87.88 228 ARG A N 1
ATOM 1795 C CA . ARG A 1 228 ? -2.353 -1.621 2.304 1.00 87.88 228 ARG A CA 1
ATOM 1796 C C . ARG A 1 228 ? -2.833 -0.260 1.807 1.00 87.88 228 ARG A C 1
ATOM 1798 O O . ARG A 1 228 ? -2.164 0.738 2.071 1.00 87.88 228 ARG A O 1
ATOM 1805 N N . ARG A 1 229 ? -4.001 -0.200 1.149 1.00 86.50 229 ARG A N 1
ATOM 1806 C CA . ARG A 1 229 ? -4.569 1.061 0.629 1.00 86.50 229 ARG A CA 1
ATOM 1807 C C . ARG A 1 229 ? -4.699 2.114 1.727 1.00 86.50 229 ARG A C 1
ATOM 1809 O O . ARG A 1 229 ? -4.263 3.248 1.538 1.00 86.50 229 ARG A O 1
ATOM 1816 N N . ILE A 1 230 ? -5.229 1.730 2.888 1.00 92.19 230 ILE A N 1
ATOM 1817 C CA . ILE A 1 230 ? -5.401 2.638 4.033 1.00 92.19 230 ILE A CA 1
ATOM 1818 C C . ILE A 1 230 ? -4.047 3.048 4.629 1.00 92.19 230 ILE A C 1
ATOM 1820 O O . ILE A 1 230 ? -3.848 4.202 5.013 1.00 92.19 230 ILE A O 1
ATOM 1824 N N . TRP A 1 231 ? -3.098 2.116 4.727 1.00 92.50 231 TRP A N 1
ATOM 1825 C CA . TRP A 1 231 ? -1.786 2.374 5.319 1.00 92.50 231 TRP A CA 1
ATOM 1826 C C . TRP A 1 231 ? -0.952 3.363 4.499 1.00 92.50 231 TRP A C 1
ATOM 1828 O O . TRP A 1 231 ? -0.433 4.344 5.056 1.00 92.50 231 TRP A O 1
ATOM 1838 N N . GLU A 1 232 ? -0.861 3.106 3.190 1.00 89.19 232 GLU A N 1
ATOM 1839 C CA . GLU A 1 232 ? -0.113 3.907 2.218 1.00 89.19 232 GLU A CA 1
ATOM 1840 C C . GLU A 1 232 ? -0.793 5.262 1.976 1.00 89.19 232 GLU A C 1
ATOM 1842 O O . GLU A 1 232 ? -0.120 6.293 1.888 1.00 89.19 232 GLU A O 1
ATOM 1847 N N . ARG A 1 233 ? -2.135 5.292 1.945 1.00 90.31 233 ARG A N 1
ATOM 1848 C CA . ARG A 1 233 ? -2.948 6.494 1.696 1.00 90.31 233 ARG A CA 1
ATOM 1849 C C . ARG A 1 233 ? -3.999 6.699 2.797 1.00 90.31 233 ARG A C 1
ATOM 1851 O O . ARG A 1 233 ? -5.193 6.551 2.563 1.00 90.31 233 ARG A O 1
ATOM 1858 N N . PRO A 1 234 ? -3.584 7.128 3.999 1.00 92.19 234 PRO A N 1
ATOM 1859 C CA . PRO A 1 234 ? -4.482 7.298 5.148 1.00 92.19 234 PRO A CA 1
ATOM 1860 C C . PRO A 1 234 ? -5.363 8.552 5.063 1.00 92.19 234 PRO A C 1
ATOM 1862 O O . PRO A 1 234 ? -6.173 8.788 5.956 1.00 92.19 234 PRO A O 1
ATOM 1865 N N . SER A 1 235 ? -5.136 9.425 4.077 1.00 90.25 235 SER A N 1
ATOM 1866 C CA . SER A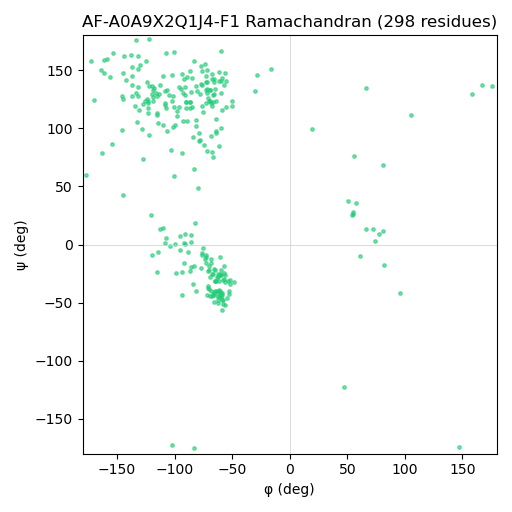 1 235 ? -5.890 10.673 3.954 1.00 90.25 235 SER A CA 1
ATOM 1867 C C . SER A 1 235 ? -7.355 10.365 3.655 1.00 90.25 235 SER A C 1
ATOM 1869 O O . SER A 1 235 ? -7.644 9.445 2.899 1.00 90.25 235 SER A O 1
ATOM 1871 N N . GLY A 1 236 ? -8.271 11.110 4.270 1.00 90.75 236 GLY A N 1
ATOM 1872 C CA . GLY A 1 236 ? -9.717 10.896 4.141 1.00 90.75 236 GLY A CA 1
ATOM 1873 C C . GLY A 1 236 ? -10.296 9.792 5.031 1.00 90.75 236 GLY A C 1
ATOM 1874 O O . GLY A 1 236 ? -11.491 9.822 5.330 1.00 90.75 236 GLY A O 1
ATOM 1875 N N . TRP A 1 237 ? -9.454 8.894 5.552 1.00 95.50 237 TRP A N 1
ATOM 1876 C CA . TRP A 1 237 ? -9.867 7.865 6.502 1.00 95.50 237 TRP A CA 1
ATOM 1877 C C . TRP A 1 237 ? -10.054 8.427 7.909 1.00 95.50 237 TRP A C 1
ATOM 1879 O O . TRP A 1 237 ? -9.245 9.208 8.421 1.00 95.50 237 TRP A O 1
ATOM 1889 N N . ARG A 1 238 ? -11.120 7.985 8.567 1.00 96.00 238 ARG A N 1
ATOM 1890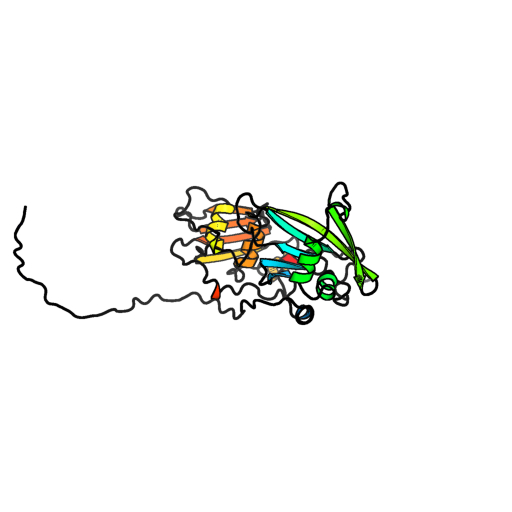 C CA . ARG A 1 238 ? -11.467 8.324 9.945 1.00 96.00 238 ARG A CA 1
ATOM 1891 C C . ARG A 1 238 ? -11.798 7.054 10.705 1.00 96.00 238 ARG A C 1
ATOM 1893 O O . ARG A 1 238 ? -12.245 6.078 10.115 1.00 96.00 238 ARG A O 1
ATOM 1900 N N . VAL A 1 239 ? -11.550 7.077 12.011 1.00 97.00 239 VAL A N 1
ATOM 1901 C CA . VAL A 1 239 ? -11.877 5.951 12.882 1.00 97.00 239 VAL A CA 1
ATOM 1902 C C . VAL A 1 239 ? -12.612 6.415 14.124 1.00 97.00 239 VAL A C 1
ATOM 1904 O O . VAL A 1 239 ? -12.197 7.388 14.763 1.00 97.00 239 VAL A O 1
ATOM 1907 N N . TYR A 1 240 ? -13.671 5.694 14.469 1.00 95.19 240 TYR A N 1
ATOM 1908 C CA . TYR A 1 240 ? -14.511 5.961 15.628 1.00 95.19 240 TYR A CA 1
ATOM 1909 C C . TYR A 1 240 ? -14.834 4.645 16.335 1.00 95.19 240 TYR A C 1
ATOM 1911 O O . TYR A 1 240 ? -15.083 3.655 15.657 1.00 95.19 240 TYR A O 1
ATOM 1919 N N . PRO A 1 241 ? -14.787 4.591 17.675 1.00 96.81 241 PRO A N 1
ATOM 1920 C CA . PRO A 1 241 ? -15.308 3.440 18.398 1.00 96.81 241 PRO A CA 1
ATOM 1921 C C . PRO A 1 241 ? -16.840 3.438 18.350 1.00 96.81 241 PRO A C 1
ATOM 1923 O O . PRO A 1 241 ? -17.450 4.465 18.642 1.00 96.81 241 PRO A O 1
ATOM 1926 N N . GLU A 1 242 ? -17.431 2.287 18.044 1.00 95.00 242 GLU A N 1
ATOM 1927 C CA . GLU A 1 242 ? -18.889 2.076 18.011 1.00 95.00 242 GLU A CA 1
ATOM 1928 C C . GLU A 1 242 ? -19.443 1.581 19.354 1.00 95.00 242 GLU A C 1
ATOM 1930 O O . GLU A 1 242 ? -20.638 1.668 19.625 1.00 95.00 242 GLU A O 1
ATOM 1935 N N . ASN A 1 243 ? -18.568 1.099 20.243 1.00 93.62 243 ASN A N 1
ATOM 1936 C CA . ASN A 1 243 ? -18.953 0.582 21.550 1.00 93.62 243 ASN A CA 1
ATOM 1937 C C . ASN A 1 243 ? -18.096 1.140 22.700 1.00 93.62 243 ASN A C 1
ATOM 1939 O O . ASN A 1 243 ? -16.976 1.629 22.513 1.00 93.62 243 ASN A O 1
ATOM 1943 N N . ASP A 1 244 ? -18.609 1.018 23.928 1.00 92.19 244 ASP A N 1
ATOM 1944 C CA . ASP A 1 244 ? -17.925 1.481 25.146 1.00 92.19 244 ASP A CA 1
ATOM 1945 C C . ASP A 1 244 ? -16.616 0.726 25.415 1.00 92.19 244 ASP A C 1
ATOM 1947 O O . ASP A 1 244 ? -15.652 1.297 25.934 1.00 92.19 244 ASP A O 1
ATOM 1951 N N . ALA A 1 245 ? -16.560 -0.549 25.013 1.00 92.31 245 ALA A N 1
ATOM 1952 C CA . ALA A 1 245 ? -15.354 -1.371 25.075 1.00 92.31 245 ALA A CA 1
ATOM 1953 C C . ALA A 1 245 ? -14.262 -0.900 24.097 1.00 92.31 245 ALA A C 1
ATOM 1955 O O . ALA A 1 245 ? -13.097 -1.264 24.258 1.00 92.31 245 ALA A O 1
ATOM 1956 N N . ARG A 1 246 ? -14.620 -0.068 23.108 1.00 94.69 246 ARG A N 1
ATOM 1957 C CA . ARG A 1 246 ? -13.761 0.451 22.033 1.00 94.69 246 ARG A CA 1
ATOM 1958 C C . ARG A 1 246 ? -13.061 -0.649 21.231 1.00 94.69 246 ARG A C 1
ATOM 1960 O O . ARG A 1 246 ? -11.965 -0.416 20.717 1.00 94.69 246 ARG A O 1
ATOM 1967 N N . THR A 1 247 ? -13.673 -1.827 21.169 1.00 94.75 247 THR A N 1
ATOM 1968 C CA . THR A 1 247 ? -13.212 -2.987 20.395 1.00 94.75 247 THR A CA 1
ATOM 1969 C C . THR A 1 247 ? -13.849 -3.031 19.015 1.00 94.75 247 THR A C 1
ATOM 1971 O O . THR A 1 247 ? -13.264 -3.606 18.111 1.00 94.75 247 THR A O 1
ATOM 1974 N N . GLU A 1 248 ? -15.005 -2.400 18.826 1.00 97.31 248 GLU A N 1
ATOM 1975 C CA . GLU A 1 248 ? -15.649 -2.254 17.522 1.00 97.31 248 GLU A CA 1
ATOM 1976 C C . GLU A 1 248 ? -15.393 -0.850 16.982 1.00 97.31 248 GLU A C 1
ATOM 1978 O O . GLU A 1 248 ? -15.581 0.138 17.701 1.00 97.31 248 GLU A O 1
ATOM 1983 N N . LEU A 1 249 ? -14.897 -0.767 15.749 1.00 97.50 249 LEU A N 1
ATOM 1984 C CA . LEU A 1 249 ? -14.435 0.464 15.125 1.00 97.50 249 LEU A CA 1
ATOM 1985 C C . LEU A 1 249 ? -15.125 0.687 13.782 1.00 97.50 249 LEU A C 1
ATOM 1987 O O . LEU A 1 249 ? -14.929 -0.107 12.868 1.00 97.50 249 LEU A O 1
ATOM 1991 N N . SER A 1 250 ? -15.788 1.827 13.617 1.00 96.81 250 SER A N 1
ATOM 1992 C CA . SER A 1 250 ? -16.042 2.389 12.291 1.00 96.81 250 SER A CA 1
ATOM 1993 C C . SER A 1 250 ? -14.723 2.858 11.693 1.00 96.81 250 SER A C 1
ATOM 1995 O O . SER A 1 250 ? -14.065 3.718 12.284 1.00 96.81 250 SER A O 1
ATOM 1997 N N . LEU A 1 251 ? -14.332 2.336 10.533 1.00 96.31 251 LEU A N 1
ATOM 1998 C CA . LEU A 1 251 ? -13.148 2.733 9.770 1.00 96.31 251 LEU A CA 1
ATOM 1999 C C . LEU A 1 251 ? -13.583 3.178 8.372 1.00 96.31 251 LEU A C 1
ATOM 2001 O O . LEU A 1 251 ? -13.726 2.364 7.462 1.00 96.31 251 LEU A O 1
ATOM 2005 N N . ASN A 1 252 ? -13.780 4.485 8.207 1.00 95.12 252 ASN A N 1
ATOM 2006 C CA . ASN A 1 252 ? -14.530 5.028 7.074 1.00 95.12 252 ASN A CA 1
ATOM 2007 C C . ASN A 1 252 ? -13.705 6.041 6.279 1.00 95.12 252 ASN A C 1
ATOM 2009 O O . ASN A 1 252 ? -13.027 6.887 6.870 1.00 95.12 252 ASN A O 1
ATOM 2013 N N . CYS A 1 253 ? -13.800 6.007 4.951 1.00 93.00 253 CYS A N 1
ATOM 2014 C CA . CYS A 1 253 ? -13.271 7.038 4.063 1.00 93.00 253 CYS A CA 1
ATOM 2015 C C . CYS A 1 253 ? -14.406 7.948 3.585 1.00 93.00 253 CYS A C 1
ATOM 2017 O O . CYS A 1 253 ? -15.161 7.609 2.670 1.00 93.00 253 CYS A O 1
ATOM 2019 N N . HIS A 1 254 ? -14.518 9.126 4.203 1.00 84.44 254 HIS A N 1
ATOM 202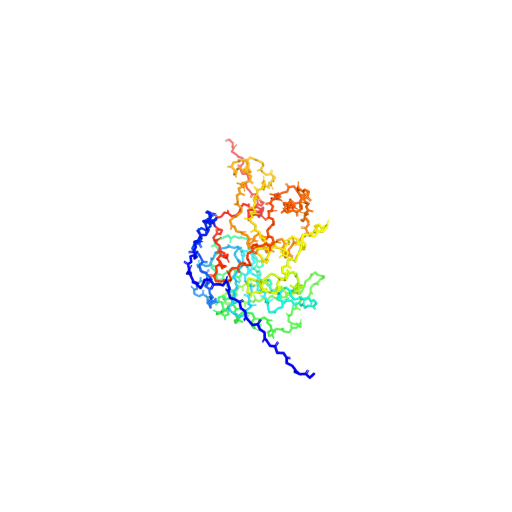0 C CA . HIS A 1 254 ? -15.598 10.082 3.935 1.00 84.44 254 HIS A CA 1
ATOM 2021 C C . HIS A 1 254 ? -16.989 9.416 3.924 1.00 84.44 254 HIS A C 1
ATOM 2023 O O . HIS A 1 254 ? -17.386 8.844 4.932 1.00 84.44 254 HIS A O 1
ATOM 2029 N N . GLN A 1 255 ? -17.719 9.536 2.813 1.00 77.50 255 GLN A N 1
ATOM 2030 C CA . GLN A 1 255 ? -19.038 8.942 2.588 1.00 77.50 255 GLN A CA 1
ATOM 2031 C C . GLN A 1 255 ? -18.995 7.774 1.589 1.00 77.50 255 GLN A C 1
ATOM 2033 O O . GLN A 1 255 ? -20.035 7.202 1.296 1.00 77.50 255 GLN A O 1
ATOM 2038 N N . TYR A 1 256 ? -17.809 7.426 1.075 1.00 85.12 256 TYR A N 1
ATOM 2039 C CA . TYR A 1 256 ? -17.653 6.504 -0.055 1.00 85.12 256 TYR A CA 1
ATOM 2040 C C . TYR A 1 256 ? -17.313 5.076 0.359 1.00 85.12 256 TYR A C 1
ATOM 2042 O O . TYR A 1 256 ? -17.573 4.150 -0.394 1.00 85.12 256 TYR A O 1
ATOM 2050 N N . ASP A 1 257 ? -16.713 4.874 1.530 1.00 90.38 257 ASP A N 1
ATOM 2051 C CA . ASP A 1 257 ? -16.227 3.559 1.945 1.00 90.38 257 ASP A CA 1
ATOM 2052 C C . ASP A 1 257 ? -16.387 3.415 3.457 1.00 90.38 257 ASP A C 1
ATOM 2054 O O . ASP A 1 257 ? -15.585 3.954 4.223 1.00 90.38 257 ASP A O 1
ATOM 2058 N N . ASN A 1 258 ? -17.460 2.748 3.876 1.00 93.94 258 ASN A N 1
ATOM 2059 C CA . ASN A 1 258 ? -17.822 2.569 5.276 1.00 93.94 258 ASN A CA 1
ATOM 2060 C C . ASN A 1 258 ? -17.594 1.121 5.702 1.00 93.94 258 ASN A C 1
ATOM 2062 O O . ASN A 1 258 ? -17.993 0.190 4.997 1.00 93.94 258 ASN A O 1
ATOM 2066 N N . ASN A 1 259 ? -16.934 0.937 6.842 1.00 95.62 259 ASN A N 1
ATOM 2067 C CA . ASN A 1 259 ? -16.532 -0.371 7.333 1.00 95.62 259 ASN A CA 1
ATOM 2068 C C . ASN A 1 259 ? -16.616 -0.436 8.853 1.00 95.62 259 ASN A C 1
ATOM 2070 O O . ASN A 1 259 ? -16.236 0.518 9.535 1.00 95.62 259 ASN A O 1
ATOM 2074 N N . THR A 1 260 ? -16.930 -1.621 9.362 1.00 96.31 260 THR A N 1
ATOM 2075 C CA . THR A 1 260 ? -16.877 -1.944 10.785 1.00 96.31 260 THR A CA 1
ATOM 2076 C C . THR A 1 260 ? -15.809 -3.005 11.021 1.00 96.31 260 THR A C 1
ATOM 2078 O O . THR A 1 260 ? -15.778 -4.043 10.362 1.00 96.31 260 THR A O 1
ATOM 2081 N N . VAL A 1 261 ? -14.896 -2.748 11.957 1.00 95.31 261 VAL A N 1
ATOM 2082 C CA . VAL A 1 261 ? -13.789 -3.647 12.307 1.00 95.31 261 VAL A CA 1
ATOM 2083 C C . VAL A 1 261 ? -13.853 -3.991 13.787 1.00 95.31 261 VAL A C 1
ATOM 2085 O O . VAL A 1 261 ? -13.781 -3.107 14.640 1.00 95.31 261 VAL A O 1
ATOM 2088 N N . THR A 1 262 ? -13.921 -5.280 14.104 1.00 95.06 262 THR A N 1
ATOM 2089 C CA . THR A 1 262 ? -13.851 -5.793 15.473 1.00 95.06 262 THR A CA 1
ATOM 2090 C C . THR A 1 262 ? -12.421 -6.218 15.798 1.00 95.06 262 THR A C 1
ATOM 2092 O O . THR A 1 262 ? -11.859 -7.122 15.175 1.00 95.06 262 THR A O 1
ATOM 2095 N N . ILE A 1 263 ? -11.832 -5.564 16.794 1.00 93.62 263 ILE A N 1
ATOM 2096 C CA . ILE A 1 263 ? -10.478 -5.791 17.292 1.00 93.62 263 ILE A CA 1
ATOM 2097 C C . ILE A 1 263 ? -10.501 -6.816 18.422 1.00 93.62 263 ILE A C 1
ATOM 2099 O O . ILE A 1 263 ? -11.201 -6.638 19.420 1.00 93.62 263 ILE A O 1
ATOM 2103 N N . ASP A 1 264 ? -9.652 -7.832 18.294 1.00 91.69 264 ASP A N 1
ATOM 2104 C CA . ASP A 1 264 ? -9.361 -8.804 19.345 1.00 91.69 264 ASP A CA 1
ATOM 2105 C C . ASP A 1 264 ? -7.856 -8.803 19.621 1.00 91.69 264 ASP A C 1
ATOM 2107 O O . ASP A 1 264 ? -7.046 -9.174 18.776 1.00 91.69 264 ASP A O 1
ATOM 2111 N N . LEU A 1 265 ? -7.474 -8.356 20.819 1.00 88.00 265 LEU A N 1
ATOM 2112 C CA . LEU A 1 265 ? -6.067 -8.287 21.218 1.00 88.00 265 LEU A CA 1
ATOM 2113 C C . LEU A 1 265 ? -5.438 -9.666 21.440 1.00 88.00 265 LEU A C 1
ATOM 2115 O O . LEU A 1 265 ? -4.211 -9.758 21.416 1.00 88.00 265 LEU A O 1
ATOM 2119 N N . GLY A 1 266 ? -6.261 -10.688 21.699 1.00 77.81 266 GLY A N 1
ATOM 2120 C CA . GLY A 1 266 ? -5.843 -12.072 21.897 1.00 77.81 266 GLY A CA 1
ATOM 2121 C C . GLY A 1 266 ? -5.767 -12.882 20.603 1.00 77.81 266 GLY A C 1
ATOM 2122 O O . GLY A 1 266 ? -5.290 -14.015 20.645 1.00 77.81 266 GLY A O 1
ATOM 2123 N N . ALA A 1 267 ? -6.203 -12.320 19.472 1.00 72.38 267 ALA A N 1
ATOM 2124 C CA . ALA A 1 267 ? -6.021 -12.948 18.173 1.00 72.38 267 ALA A CA 1
ATOM 2125 C C . ALA A 1 267 ? -4.523 -13.030 17.836 1.00 72.38 267 ALA A C 1
ATOM 2127 O O . ALA A 1 267 ? -3.768 -12.069 18.022 1.00 72.38 267 ALA A O 1
ATOM 2128 N N . GLU A 1 268 ? -4.083 -14.199 17.369 1.00 58.84 268 GLU A N 1
ATOM 2129 C CA . GLU A 1 268 ? -2.704 -14.391 16.928 1.00 58.84 268 GLU A CA 1
ATOM 2130 C C . GLU A 1 268 ? -2.430 -13.582 15.656 1.00 58.84 268 GLU A C 1
ATOM 2132 O O . GLU A 1 268 ? -3.300 -13.412 14.798 1.00 58.84 268 GLU A O 1
ATOM 2137 N N . ALA A 1 269 ? -1.194 -13.092 15.530 1.00 55.88 269 ALA A N 1
ATOM 2138 C CA . ALA A 1 269 ? -0.736 -12.447 14.309 1.00 55.88 269 ALA A CA 1
ATOM 2139 C C . ALA A 1 269 ? -0.915 -13.387 13.109 1.00 55.88 269 ALA A C 1
ATOM 2141 O O . ALA A 1 269 ? -0.794 -14.605 13.247 1.00 55.88 269 ALA A O 1
ATOM 2142 N N . PHE A 1 270 ? -1.188 -12.825 11.927 1.00 55.62 270 PHE A N 1
ATOM 2143 C CA . PHE A 1 270 ? -1.331 -13.620 10.709 1.00 55.62 270 PHE A CA 1
ATOM 2144 C C . PHE A 1 270 ? -0.134 -14.571 10.552 1.00 55.62 270 PHE A C 1
ATOM 2146 O O . PHE A 1 270 ? 1.012 -14.118 10.513 1.00 55.62 270 PHE A O 1
ATOM 2153 N N . GLU A 1 271 ? -0.377 -15.882 10.434 1.00 44.88 271 GLU A N 1
ATOM 2154 C CA . GLU A 1 271 ? 0.683 -16.798 10.008 1.00 44.88 271 GLU A CA 1
ATOM 2155 C C . GLU A 1 271 ? 1.168 -16.333 8.632 1.00 44.88 271 GLU A C 1
ATOM 2157 O O . GLU A 1 271 ? 0.420 -16.393 7.657 1.00 44.88 271 GLU A O 1
ATOM 2162 N N . VAL A 1 272 ? 2.429 -15.901 8.534 1.00 42.44 272 VAL A N 1
ATOM 2163 C CA . VAL A 1 272 ? 3.044 -15.459 7.270 1.00 42.44 272 VAL A CA 1
ATOM 2164 C C . VAL A 1 272 ? 2.950 -16.555 6.195 1.00 42.44 272 VAL A C 1
ATOM 2166 O O . VAL A 1 272 ? 2.721 -16.261 5.027 1.00 42.44 272 VAL A O 1
ATOM 2169 N N . GLY A 1 273 ? 2.999 -17.834 6.594 1.00 36.00 273 GLY A N 1
ATOM 2170 C CA . GLY A 1 273 ? 2.783 -18.988 5.706 1.00 36.00 273 GLY A CA 1
ATOM 2171 C C . GLY A 1 273 ? 1.345 -19.155 5.184 1.00 36.00 273 GLY A C 1
ATOM 2172 O O . GLY A 1 273 ? 1.121 -19.929 4.254 1.00 36.00 273 GLY A O 1
ATOM 2173 N N . ARG A 1 274 ? 0.381 -18.426 5.758 1.00 35.81 274 ARG A N 1
ATOM 2174 C CA . ARG A 1 274 ? -1.023 -18.317 5.330 1.00 35.81 274 ARG A CA 1
ATOM 2175 C C . ARG A 1 274 ? -1.351 -16.963 4.701 1.00 35.81 274 ARG A C 1
ATOM 2177 O O . ARG A 1 274 ? -2.515 -16.730 4.382 1.00 35.81 274 ARG A O 1
ATOM 2184 N N . LEU A 1 275 ? -0.366 -16.082 4.500 1.00 43.03 275 LEU A N 1
ATOM 2185 C CA . LEU A 1 275 ? -0.554 -14.830 3.771 1.00 43.03 275 LEU A CA 1
ATOM 2186 C C . LEU A 1 275 ? -0.735 -15.124 2.283 1.00 43.03 275 LEU A C 1
ATOM 2188 O O . LEU A 1 275 ? 0.178 -15.046 1.462 1.00 43.03 275 LEU A O 1
ATOM 2192 N N . THR A 1 276 ? -1.966 -15.501 1.968 1.00 43.44 276 THR A N 1
ATOM 2193 C CA . THR A 1 276 ? -2.523 -15.629 0.633 1.00 43.44 276 THR A CA 1
ATOM 2194 C C . THR A 1 276 ? -3.361 -14.389 0.341 1.00 43.44 276 THR A C 1
ATOM 2196 O O . THR A 1 276 ? -4.567 -14.472 0.138 1.00 43.44 276 THR A O 1
ATOM 2199 N N . CYS A 1 277 ? -2.736 -13.219 0.386 1.00 35.75 277 CYS A N 1
ATOM 2200 C CA . CYS A 1 277 ? -3.224 -12.043 -0.320 1.00 35.75 277 CYS A CA 1
ATOM 2201 C C . CYS A 1 277 ? -2.199 -11.849 -1.441 1.00 35.75 277 CYS A C 1
ATOM 2203 O O . CYS A 1 277 ? -1.040 -11.540 -1.192 1.00 35.75 277 CYS A O 1
ATOM 2205 N N . LEU A 1 278 ? -2.496 -12.212 -2.677 1.00 39.44 278 LEU A N 1
ATOM 2206 C CA . LEU A 1 278 ? -3.445 -11.485 -3.495 1.00 39.44 278 LEU A CA 1
ATOM 2207 C C . LEU A 1 278 ? -4.267 -12.458 -4.347 1.00 39.44 278 LEU A C 1
ATOM 2209 O O . LEU A 1 278 ? -3.761 -13.486 -4.809 1.00 39.44 278 LEU A O 1
ATOM 2213 N N . ARG A 1 279 ? -5.554 -12.152 -4.499 1.00 30.64 279 ARG A N 1
ATOM 2214 C CA . ARG A 1 279 ? -6.468 -12.841 -5.407 1.00 30.64 279 ARG A CA 1
ATOM 2215 C C . ARG A 1 279 ? -7.082 -11.823 -6.357 1.00 30.64 279 ARG A C 1
ATOM 2217 O O . ARG A 1 279 ? -7.721 -10.884 -5.899 1.00 30.64 279 ARG A O 1
ATOM 2224 N N . TRP A 1 280 ? -6.913 -12.122 -7.643 1.00 26.55 280 TRP A N 1
ATOM 2225 C CA . TRP A 1 280 ? -7.743 -11.831 -8.807 1.00 26.55 280 TRP A CA 1
ATOM 2226 C C . TRP A 1 280 ? -8.753 -10.695 -8.627 1.00 26.55 280 TRP A C 1
ATOM 2228 O O . TRP A 1 280 ? -9.877 -10.916 -8.186 1.00 26.55 280 TRP A O 1
ATOM 2238 N N . ALA A 1 281 ? -8.393 -9.510 -9.116 1.00 28.20 281 ALA A N 1
ATOM 2239 C CA . ALA A 1 281 ? -9.385 -8.605 -9.672 1.00 28.20 281 ALA A CA 1
ATOM 2240 C C . ALA A 1 281 ? -9.805 -9.138 -11.054 1.00 28.20 281 ALA A C 1
ATOM 2242 O O . ALA A 1 281 ? -9.272 -8.744 -12.089 1.00 28.20 281 ALA A O 1
ATOM 2243 N N . GLU A 1 282 ? -10.777 -10.041 -11.076 1.00 28.03 282 GLU A N 1
ATOM 2244 C CA . GLU A 1 282 ? -11.931 -9.728 -11.905 1.00 28.03 282 GLU A CA 1
ATOM 2245 C C . GLU A 1 282 ? -12.904 -9.039 -10.944 1.00 28.03 282 GLU A C 1
ATOM 2247 O O . GLU A 1 282 ? -13.461 -9.669 -10.053 1.00 28.03 282 GLU A O 1
ATOM 2252 N N . GLU A 1 283 ? -13.019 -7.716 -11.093 1.00 34.59 283 GLU A N 1
ATOM 2253 C CA . GLU A 1 283 ? -14.051 -6.872 -10.476 1.00 34.59 283 GLU A CA 1
ATOM 2254 C C . GLU A 1 283 ? -13.837 -6.441 -9.009 1.00 34.59 283 GLU A C 1
ATOM 2256 O O . GLU A 1 283 ? -14.631 -6.757 -8.126 1.00 34.59 283 GLU A O 1
ATOM 2261 N N . HIS A 1 284 ? -12.846 -5.576 -8.745 1.00 35.59 284 HIS A N 1
ATOM 2262 C CA . HIS A 1 284 ? -12.974 -4.637 -7.623 1.00 35.59 284 HIS A CA 1
ATOM 2263 C C . HIS A 1 284 ? -13.746 -3.385 -8.102 1.00 35.59 284 HIS A C 1
ATOM 2265 O O . HIS A 1 284 ? -13.275 -2.669 -8.987 1.00 35.59 284 HIS A O 1
ATOM 2271 N N . PRO A 1 285 ? -14.921 -3.061 -7.531 1.00 36.72 285 PRO A N 1
ATOM 2272 C CA . PRO A 1 285 ? -15.787 -1.971 -8.001 1.00 36.72 285 PRO A CA 1
ATOM 2273 C C . PRO A 1 285 ? -15.134 -0.585 -8.033 1.00 36.72 285 PRO A C 1
ATOM 2275 O O . PRO A 1 285 ? -15.478 0.227 -8.885 1.00 36.72 285 PRO A O 1
ATOM 2278 N N . ALA A 1 286 ? -14.183 -0.319 -7.133 1.00 36.62 286 ALA A N 1
ATOM 2279 C CA . ALA A 1 286 ? -13.494 0.974 -7.066 1.00 36.62 286 ALA A CA 1
ATOM 2280 C C . ALA A 1 286 ? -12.430 1.184 -8.162 1.00 36.62 286 ALA A C 1
ATOM 2282 O O . ALA A 1 286 ? -11.927 2.297 -8.295 1.00 36.62 286 ALA A O 1
ATOM 2283 N N . ASP A 1 287 ? -12.100 0.153 -8.945 1.00 37.16 287 ASP A N 1
ATOM 2284 C CA . ASP A 1 287 ? -11.050 0.230 -9.971 1.00 37.16 287 ASP A CA 1
ATOM 2285 C C . ASP A 1 287 ? -11.606 0.655 -11.350 1.00 37.16 287 ASP A C 1
ATOM 2287 O O . ASP A 1 287 ? -10.851 0.833 -12.302 1.00 37.16 287 ASP A O 1
ATOM 2291 N N . PHE A 1 288 ? -12.922 0.902 -11.457 1.00 36.22 288 PHE A N 1
ATOM 2292 C CA . PHE A 1 288 ? -13.586 1.391 -12.677 1.00 36.22 288 PHE A CA 1
ATOM 2293 C C . PHE A 1 288 ? -13.570 2.916 -12.853 1.00 36.22 288 PHE A C 1
ATOM 2295 O O . PHE A 1 288 ? -14.086 3.419 -13.849 1.00 36.22 288 PHE A O 1
ATOM 2302 N N . PHE A 1 289 ? -12.947 3.674 -11.949 1.00 36.91 289 PHE A N 1
ATOM 2303 C CA . PHE A 1 289 ? -12.804 5.122 -12.118 1.00 36.91 289 PHE A CA 1
ATOM 2304 C C . PHE A 1 289 ? -11.603 5.476 -13.002 1.00 36.91 289 PHE A C 1
ATOM 2306 O O . PHE A 1 289 ? -10.643 6.115 -12.574 1.00 36.91 289 PHE A O 1
ATOM 2313 N N . HIS A 1 290 ? -11.692 5.072 -14.267 1.00 33.94 290 HIS A N 1
ATOM 2314 C CA . HIS A 1 290 ? -11.134 5.830 -15.376 1.00 33.94 290 HIS A CA 1
ATOM 2315 C C . HIS A 1 290 ? -12.317 6.298 -16.222 1.00 33.94 290 HIS A C 1
ATOM 2317 O O . HIS A 1 290 ? -12.946 5.506 -16.915 1.00 33.94 290 HIS A O 1
ATOM 2323 N N . GLU A 1 291 ? -12.644 7.585 -16.102 1.00 31.56 291 GLU A N 1
ATOM 2324 C CA . GLU A 1 291 ? -13.561 8.269 -17.007 1.00 31.56 291 GLU A CA 1
ATOM 2325 C C . GLU A 1 291 ? -13.052 8.088 -18.443 1.00 31.56 291 GLU A C 1
ATOM 2327 O O . GLU A 1 291 ? -11.941 8.511 -18.764 1.00 31.56 291 GLU A O 1
ATOM 2332 N N . ASP A 1 292 ? -13.853 7.448 -19.292 1.00 32.44 292 ASP A N 1
ATOM 2333 C CA . ASP A 1 292 ? -13.698 7.516 -20.741 1.00 32.44 292 ASP A CA 1
ATOM 2334 C C . ASP A 1 292 ? -14.540 8.717 -21.208 1.00 32.44 292 ASP A C 1
ATOM 2336 O O . ASP A 1 292 ? -15.776 8.668 -21.122 1.00 32.44 292 ASP A O 1
ATOM 2340 N N . PRO A 1 293 ? -13.937 9.854 -21.604 1.00 36.03 293 PRO A N 1
ATOM 2341 C CA . PRO A 1 293 ? -14.701 11.010 -22.025 1.00 36.03 293 PRO A CA 1
ATOM 2342 C C . PRO A 1 293 ? -15.176 10.798 -23.464 1.00 36.03 293 PRO A C 1
ATOM 2344 O O . PRO A 1 293 ? -14.556 11.251 -24.419 1.00 36.03 293 PRO A O 1
ATOM 2347 N N . GLY A 1 294 ? -16.348 10.180 -23.589 1.00 33.88 294 GLY A N 1
ATOM 2348 C CA . GLY A 1 294 ? -17.274 10.473 -24.674 1.00 33.88 294 GLY A CA 1
ATOM 2349 C C . GLY A 1 294 ? -17.368 9.432 -25.781 1.00 33.88 294 GLY A C 1
ATOM 2350 O O . GLY A 1 294 ? -16.510 9.344 -26.642 1.00 33.88 294 GLY A O 1
ATOM 2351 N N . GLU A 1 295 ? -18.529 8.782 -25.839 1.00 31.56 295 GLU A N 1
ATOM 2352 C CA . GLU A 1 295 ? -19.317 8.667 -27.071 1.00 31.56 295 GLU A CA 1
ATOM 2353 C C . GLU A 1 295 ? -20.751 8.236 -26.715 1.00 31.56 295 GLU A C 1
ATOM 2355 O O . GLU A 1 295 ? -21.149 7.082 -26.837 1.00 31.56 295 GLU A O 1
ATOM 2360 N N . PHE A 1 296 ? -21.568 9.188 -26.250 1.00 32.66 296 PHE A N 1
ATOM 2361 C CA . PHE A 1 296 ? -23.022 9.034 -26.321 1.00 32.66 296 PHE A CA 1
ATOM 2362 C C . PHE A 1 296 ? -23.471 9.479 -27.713 1.00 32.66 296 PHE A C 1
ATOM 2364 O O . PHE A 1 296 ? -23.743 10.656 -27.951 1.00 32.66 296 PHE A O 1
ATOM 2371 N N . THR A 1 297 ? -23.557 8.535 -28.648 1.00 38.28 297 THR A N 1
ATOM 2372 C CA . THR A 1 297 ? -24.393 8.725 -29.834 1.00 38.28 297 THR A CA 1
ATOM 2373 C C . THR A 1 297 ? -25.851 8.538 -29.415 1.00 38.28 297 THR A C 1
ATOM 2375 O O . THR A 1 297 ? -26.266 7.468 -28.975 1.00 38.28 297 THR A O 1
ATOM 2378 N N . GLN A 1 298 ? -26.636 9.616 -29.488 1.00 31.94 298 GLN A N 1
ATOM 2379 C CA . GLN A 1 298 ? -28.086 9.543 -29.318 1.00 31.94 298 GLN A CA 1
ATOM 2380 C C . GLN A 1 298 ? -28.702 8.821 -30.526 1.00 31.94 298 GLN A C 1
ATOM 2382 O O . GLN A 1 298 ? -28.371 9.178 -31.660 1.00 31.94 298 GLN A O 1
ATOM 2387 N N . PRO A 1 299 ? -29.604 7.845 -30.331 1.00 37.06 299 PRO A N 1
ATOM 2388 C CA . PRO A 1 299 ? -30.374 7.297 -31.435 1.00 37.06 299 PRO A CA 1
ATOM 2389 C C . PRO A 1 299 ? -31.490 8.273 -31.835 1.00 37.06 299 PRO A C 1
ATOM 2391 O O . PRO A 1 299 ? -32.158 8.852 -30.975 1.00 37.06 299 PRO A O 1
ATOM 2394 N N . ALA A 1 300 ? -31.660 8.440 -33.147 1.00 44.00 300 ALA A N 1
ATOM 2395 C CA . ALA A 1 300 ? -32.846 9.030 -33.766 1.00 44.00 300 ALA A CA 1
ATOM 2396 C C . ALA A 1 300 ? -34.006 8.025 -33.805 1.00 44.00 300 ALA A C 1
ATOM 2398 O O . ALA A 1 300 ? -33.723 6.807 -33.898 1.00 44.00 300 ALA A O 1
#

Radius of gyration: 25.16 Å; Cα contacts (8 Å, |Δi|>4): 484; chains: 1; bounding box: 56×62×92 Å

Mean predicted aligned error: 13.41 Å

pLDDT: mean 72.37, std 23.96, range [24.67, 97.5]

Nearest PDB structures (foldseek):
  4s21-assembly1_A  TM=1.828E-01  e=2.116E+00  Rhodopseudomonas palustris CGA009
  8ass-assembly2_C  TM=2.528E-01  e=5.980E+00  Rhizobium sp. AAP43
  4q0h-assembly1_A-2  TM=1.435E-01  e=1.333E+00  Deinococcus radiodurans R1 = ATCC 13939 = DSM 20539

Foldseek 3Di:
DDDDDDDDDDDDDDDDDPDDDDPPDDPDPPDPFDLPLDQAFLVCVVVDFAQDWRQHPQQWTWGHHQFWIKIKRLPLALPAPDKIKMKIKGQPPDDDPPDDCCLTSNVQQNQLGGSVSSVVVVVPDDQVQFDDDPPFTWHWDQGPPRRIMIMTIDIGGNSLQDDLVVLVSLDADPAQDPDDWLSNVLSLLSQQQFPFKWWPAADDPPVVVCVVCVRVTDTDSQSVVVSSCCSNPVPQWGWDQPDPRSQWIFTDRPPGTTMIIGGHSPGHGPPSRPPRPDDHPPDDPVVPPPDPPDDDDDDD

Solvent-accessible surface area (backbone atoms only — not comparable to full-atom v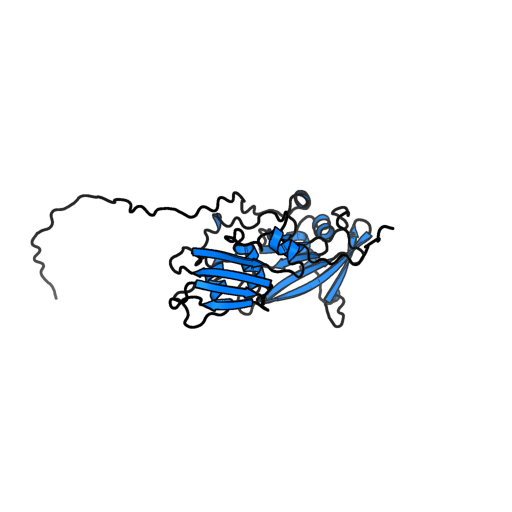alues): 17997 Å² total; per-residue (Å²): 131,90,84,80,90,83,89,84,90,86,75,86,79,86,80,90,78,92,71,82,78,84,80,75,77,78,84,79,79,91,65,95,38,77,75,66,73,42,81,54,37,46,88,56,55,87,74,52,60,58,69,42,71,48,62,35,80,83,40,34,36,36,38,37,53,92,62,35,26,34,45,27,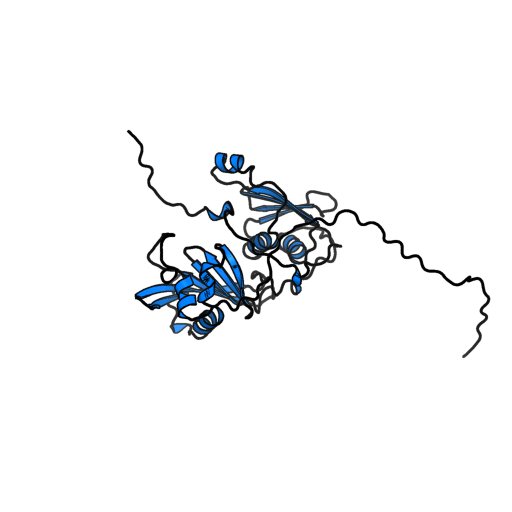47,36,87,28,31,57,32,82,96,39,60,18,52,31,36,42,28,23,40,84,86,70,88,70,94,82,63,61,63,68,72,32,32,57,17,59,31,42,73,51,45,18,54,69,48,36,49,52,57,57,68,71,54,56,76,87,64,35,51,66,59,101,85,49,40,30,31,83,44,75,47,85,95,72,38,56,34,39,34,35,63,48,77,42,50,3,65,36,37,75,43,90,90,46,40,85,75,43,67,60,60,92,63,82,67,99,69,75,40,59,71,58,52,48,29,24,50,66,24,23,20,50,74,45,45,34,31,72,27,44,50,65,96,49,61,68,60,25,56,75,52,57,20,67,48,44,74,62,82,64,61,61,67,52,48,39,52,44,56,57,51,50,75,65,52,44,47,46,64,76,44,96,83,52,37,36,29,39,50,24,36,77,87,37,36,36,24,41,36,34,50,29,79,84,43,64,55,68,56,73,95,67,50,44,74,78,75,71,58,79,80,57,82,83,74,65,81,65,87,76,92,77,83,85,79,79,84,131